Protein AF-0000000085167345 (afdb_homodimer)

Solvent-accessible surface area (backbone atoms only — not comparable to full-atom values): 16260 Å² total; per-residue (Å²): 126,50,51,74,62,52,45,52,53,50,55,48,27,35,68,36,50,75,66,50,58,56,59,53,9,58,76,65,74,44,54,45,66,65,40,48,50,49,52,49,49,37,40,76,70,44,40,42,65,46,41,24,40,40,64,31,41,63,72,29,38,29,61,37,40,34,45,34,41,31,34,63,89,79,77,47,69,68,55,52,51,51,46,53,54,51,55,66,66,37,58,39,43,30,30,30,28,35,38,45,77,95,40,44,30,42,34,35,33,42,25,62,42,69,68,56,42,50,54,53,51,50,53,49,59,71,73,38,92,67,71,42,79,46,77,32,40,48,76,39,76,77,36,79,54,82,53,72,51,58,88,57,36,81,126,49,50,73,63,52,45,53,53,49,56,49,26,37,67,38,51,76,64,51,59,57,58,52,9,58,75,64,74,43,54,46,65,66,41,47,50,48,54,49,48,38,41,75,70,44,40,42,64,45,40,22,39,41,63,32,41,64,72,30,39,28,62,36,41,35,44,35,40,31,35,64,89,78,76,47,70,66,55,53,52,51,47,50,54,52,56,65,66,38,58,40,44,28,30,30,27,36,38,42,77,94,39,43,31,43,34,37,34,42,27,61,43,70,68,57,42,50,54,54,50,51,53,50,58,72,73,38,90,67,72,43,81,45,77,33,39,47,75,39,76,76,37,79,55,82,52,72,50,59,90,55,36,81

Secondary structure (DSSP, 8-state):
---HHHHHHHHHHHH-TTS-HHHHHHHTT--HHHHHHHHHHHHHTTSEEEEEEEE-TTTTT--EEEEEEEE-----HHHHHHHHHHHHH-TTEEEEEEESSS-SEEEEEEESSHHHHHHHHHHHHHHS--SEEEEEEEEEEEEE--PPP-TT--/---HHHHHHHHHHHH-TTS-HHHHHHHTT--HHHHHHHHHHHHHTTSEEEEEEEE-TTTTT--EEEEEEEE-----HHHHHHHHHHHHH-TTEEEEEEESSS-SEEEEEEESSHHHHHHHHHHHHHHS--SEEEEEEEEEEEEE--PPP-TT--

Organism: Herbaspirillum seropedicae (strain SmR1) (NCBI:txid757424)

Radius of gyration: 20.49 Å; Cα contacts (8 Å, |Δi|>4): 573; chains: 2; bounding box: 44×54×47 Å

Foldseek 3Di:
DQDPLNLQLLVVCQVPVPDQLCVSCVVSVHHSVVSVVSVVVCVVVCVPPDDDDDDDCVVVLFAKKKKKFFAAPDDDPVQVVQLCVQLVPDPQWDDWDQDDDDTGMITIGTHNDPVVVVVSVCSNCVRHPTDDMDMDIDPDDPDDGPDDDCPPPD/DQDPLNLQLLVVCQVPVPDQLCVSCVVSVHHSVVSVVSVVVCVVVCVPPDDDDDDDCVVVLFAKKKKKFFAAPDDDPVQVVQLVVQLVPDPQWDDWDQDDDDTGMITIGTHNDPVVVVVSVCSNCVRHPTDDMDMDIDPDDPDDGPDDDCPPPD

pLDDT: mean 96.47, std 3.18, range [80.56, 98.81]

InterPro domains:
  IPR000485 AsnC-type HTH domain [PF13404] (2-43)
  IPR000485 AsnC-type HTH domain [PR00033] (2-18)
  IPR000485 AsnC-type HTH domain [PR00033] (29-48)
  IPR000485 AsnC-type HTH domain [PS50956] (2-63)
  IPR011008 Dimeric alpha-beta barrel [SSF54909] (63-150)
  IPR011991 ArsR-like helix-turn-helix domain [cd00090] (3-51)
  IPR019885 Transcription regulator HTH, AsnC-type, conserved site [PS00519] (20-46)
  IPR019887 Transcription regulator AsnC/Lrp, ligand binding domain [PF01037] (65-147)
  IPR019888 Transcription regulator AsnC-like [SM00344] (2-111)
  IPR036388 Winged helix-like DNA-binding domain superfamily [G3DSA:1.10.10.10] (2-54)
  IPR036390 Winged helix DNA-binding domain superfamily [SSF46785] (2-92)

Nearest PDB structures (foldseek):
  3i4p-assembly1_A  TM=9.744E-01  e=2.294E-20  Agrobacterium fabrum str. C58
  2gqq-assembly1_A-2  TM=9.287E-01  e=2.381E-13  Escherichia coli
  2efo-assembly1_A  TM=9.300E-01  e=2.008E-11  Sulfurisphaera tokodaii str. 7
  2pmh-assembly1_A  TM=9.273E-01  e=2.140E-11  Sulfurisphaera tokodaii str. 7
  4pcq-assembly2_C  TM=7.114E-01  e=1.625E-10  Mycobacterium tuberculosis H37Rv

Sequence (308 aa):
MIDRTDRRILEILQEDSTRAVAEIAECVNLSTTPCWRRIQRLEAEGVIKRRVVLLDAEKLNVSVTVLVEIKTRQHSASWLKKFRDVVTCIPEVVEVHRMSGHIDYMLKVMVPNIGAYDSVYKRLISAVELDDVSSSFSMETLKSTTALPLMYADMIDRTDRRILEILQEDSTRAVAEIAECVNLSTTPCWRRIQRLEAEGVIKRRVVLLDAEKLNVSVTVLVEIKTRQHSASWLKKFRDVVTCIPEVVEVHRMSGHIDYMLKVMVPNIGAYDSVYKRLISAVELDDVSSSFSMETLKSTTALPLMYAD

Structure (mmCIF, N/CA/C/O backbone):
data_AF-0000000085167345-model_v1
#
loop_
_entity.id
_entity.type
_entity.pdbx_description
1 polymer 'Glutamate uptake transcription regulator protein'
#
loop_
_atom_site.group_PDB
_atom_site.id
_atom_site.type_symbol
_atom_site.label_atom_id
_atom_site.label_alt_id
_atom_site.label_comp_id
_atom_site.label_asym_id
_atom_site.label_entity_id
_atom_site.label_seq_id
_atom_site.pdbx_PDB_ins_code
_atom_site.Cartn_x
_atom_site.Cartn_y
_atom_site.Cartn_z
_atom_site.occupancy
_atom_site.B_iso_or_equiv
_atom_site.auth_seq_id
_atom_site.auth_comp_id
_atom_site.auth_asym_id
_atom_site.auth_atom_id
_atom_site.pdbx_PDB_model_num
ATOM 1 N N . MET A 1 1 ? 21.391 -13.156 5.016 1 80.56 1 MET A N 1
ATOM 2 C CA . MET A 1 1 ? 22.016 -12.094 4.227 1 80.56 1 MET A CA 1
ATOM 3 C C . MET A 1 1 ? 21.484 -12.102 2.797 1 80.56 1 MET A C 1
ATOM 5 O O . MET A 1 1 ? 21.234 -13.172 2.229 1 80.56 1 MET A O 1
ATOM 9 N N . ILE A 1 2 ? 21.094 -10.969 2.184 1 93.38 2 ILE A N 1
ATOM 10 C CA . ILE A 1 2 ? 20.578 -10.797 0.827 1 93.38 2 ILE A CA 1
ATOM 11 C C . ILE A 1 2 ? 21.688 -10.25 -0.077 1 93.38 2 ILE A C 1
ATOM 13 O O . ILE A 1 2 ? 22.25 -9.188 0.191 1 93.38 2 ILE A O 1
ATOM 17 N N . ASP A 1 3 ? 22.109 -11.062 -1.028 1 95.12 3 ASP A N 1
ATOM 18 C CA . ASP A 1 3 ? 23.141 -10.586 -1.945 1 95.12 3 ASP A CA 1
ATOM 19 C C . ASP A 1 3 ? 22.516 -10 -3.211 1 95.12 3 ASP A C 1
ATOM 21 O O . ASP A 1 3 ? 21.297 -9.812 -3.285 1 95.12 3 ASP A O 1
ATOM 25 N N . ARG A 1 4 ? 23.391 -9.68 -4.133 1 95.56 4 ARG A N 1
ATOM 26 C CA . ARG A 1 4 ? 22.953 -8.992 -5.344 1 95.56 4 ARG A CA 1
ATOM 27 C C . ARG A 1 4 ? 21.969 -9.844 -6.141 1 95.56 4 ARG A C 1
ATOM 29 O O . ARG A 1 4 ? 21 -9.328 -6.688 1 95.56 4 ARG A O 1
ATOM 36 N N . THR A 1 5 ? 22.25 -11.078 -6.207 1 97.38 5 THR A N 1
ATOM 37 C CA . THR A 1 5 ? 21.375 -11.984 -6.945 1 97.38 5 THR A CA 1
ATOM 38 C C . THR A 1 5 ? 20 -12.062 -6.289 1 97.38 5 THR A C 1
ATOM 40 O O . THR A 1 5 ? 18.984 -12 -6.969 1 97.38 5 THR A O 1
ATOM 43 N N . ASP A 1 6 ? 20.016 -12.211 -4.969 1 97.88 6 ASP A N 1
ATOM 44 C CA . ASP A 1 6 ? 18.75 -12.219 -4.234 1 97.88 6 ASP A CA 1
ATOM 45 C C . ASP A 1 6 ? 17.938 -10.953 -4.523 1 97.88 6 ASP A C 1
ATOM 47 O O . ASP A 1 6 ? 16.719 -11.023 -4.738 1 97.88 6 ASP A O 1
ATOM 51 N N . ARG A 1 7 ? 18.594 -9.844 -4.512 1 97.75 7 ARG A N 1
ATOM 52 C CA . ARG A 1 7 ? 17.922 -8.57 -4.754 1 97.75 7 ARG A CA 1
ATOM 53 C C . ARG A 1 7 ? 17.266 -8.547 -6.129 1 97.75 7 ARG A C 1
ATOM 55 O O . ARG A 1 7 ? 16.125 -8.102 -6.266 1 97.75 7 ARG A O 1
ATOM 62 N N . ARG A 1 8 ? 17.938 -8.992 -7.102 1 97.81 8 ARG A N 1
ATOM 63 C CA . ARG A 1 8 ? 17.391 -9.016 -8.461 1 97.81 8 ARG A CA 1
ATOM 64 C C . ARG A 1 8 ? 16.188 -9.938 -8.555 1 97.81 8 ARG A C 1
ATOM 66 O O . ARG A 1 8 ? 15.203 -9.609 -9.219 1 97.81 8 ARG A O 1
ATOM 73 N N . ILE A 1 9 ? 16.312 -11.062 -7.91 1 98.56 9 ILE A N 1
ATOM 74 C CA .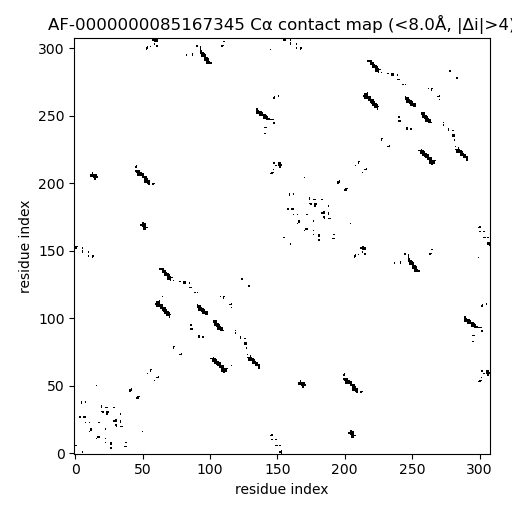 ILE A 1 9 ? 15.18 -11.992 -7.871 1 98.56 9 ILE A CA 1
ATOM 75 C C . ILE A 1 9 ? 13.969 -11.305 -7.254 1 98.56 9 ILE A C 1
ATOM 77 O O . ILE A 1 9 ? 12.867 -11.359 -7.809 1 98.56 9 ILE A O 1
ATOM 81 N N . LEU A 1 10 ? 14.203 -10.633 -6.141 1 98.69 10 LEU A N 1
ATOM 82 C CA . LEU A 1 10 ? 13.125 -9.969 -5.43 1 98.69 10 LEU A CA 1
ATOM 83 C C . LEU A 1 10 ? 12.539 -8.828 -6.266 1 98.69 10 LEU A C 1
ATOM 85 O O . LEU A 1 10 ? 11.336 -8.578 -6.223 1 98.69 10 LEU A O 1
ATOM 89 N N . GLU A 1 11 ? 13.375 -8.133 -7.004 1 98.38 11 GLU A N 1
ATOM 90 C CA . GLU A 1 11 ? 12.906 -7.082 -7.902 1 98.38 11 GLU A CA 1
ATOM 91 C C . GLU A 1 11 ? 11.906 -7.629 -8.914 1 98.38 11 GLU A C 1
ATOM 93 O O . GLU A 1 11 ? 10.852 -7.031 -9.141 1 98.38 11 GLU A O 1
ATOM 98 N N . ILE A 1 12 ? 12.219 -8.719 -9.469 1 98.56 12 ILE A N 1
ATOM 99 C CA . ILE A 1 12 ? 11.375 -9.336 -10.484 1 98.56 12 ILE A CA 1
ATOM 100 C C . ILE A 1 12 ? 10.062 -9.797 -9.852 1 98.56 12 ILE A C 1
ATOM 102 O O . ILE A 1 12 ? 8.984 -9.5 -10.375 1 98.56 12 ILE A O 1
ATOM 106 N N . LEU A 1 13 ? 10.141 -10.43 -8.727 1 98.5 13 LEU A N 1
ATOM 107 C CA . LEU A 1 13 ? 8.977 -11.047 -8.094 1 98.5 13 LEU A CA 1
ATOM 108 C C . LEU A 1 13 ? 8.023 -9.992 -7.551 1 98.5 13 LEU A C 1
ATOM 110 O O . LEU A 1 13 ? 6.809 -10.195 -7.543 1 98.5 13 LEU A O 1
ATOM 114 N N . GLN A 1 14 ? 8.531 -8.844 -7.094 1 98.44 14 GLN A N 1
ATOM 115 C CA . GLN A 1 14 ? 7.652 -7.797 -6.574 1 98.44 14 GLN A CA 1
ATOM 116 C C . GLN A 1 14 ? 6.84 -7.156 -7.695 1 98.44 14 GLN A C 1
ATOM 118 O O . GLN A 1 14 ? 5.809 -6.523 -7.438 1 98.44 14 GLN A O 1
ATOM 123 N N . GLU A 1 15 ? 7.367 -7.328 -8.883 1 97.56 15 GLU A N 1
ATOM 124 C CA . GLU A 1 15 ? 6.664 -6.773 -10.039 1 97.56 15 GLU A CA 1
ATOM 125 C C . GLU A 1 15 ? 5.703 -7.793 -10.641 1 97.56 15 GLU A C 1
ATOM 127 O O . GLU A 1 15 ? 4.586 -7.445 -11.031 1 97.56 15 GLU A O 1
ATOM 132 N N . ASP A 1 16 ? 6.191 -8.969 -10.688 1 97.81 16 ASP A N 1
ATOM 133 C CA . ASP A 1 16 ? 5.43 -10.07 -11.266 1 97.81 16 ASP A CA 1
ATOM 134 C C . ASP A 1 16 ? 5.832 -11.406 -10.633 1 97.81 16 ASP A C 1
ATOM 136 O O . ASP A 1 16 ? 6.898 -11.945 -10.938 1 97.81 16 ASP A O 1
ATOM 140 N N . SER A 1 17 ? 4.906 -11.93 -9.922 1 98 17 SER A N 1
ATOM 141 C CA . SER A 1 17 ? 5.234 -13.148 -9.195 1 98 17 SER A CA 1
ATOM 142 C C . SER A 1 17 ? 4.867 -14.391 -10 1 98 17 SER A C 1
ATOM 144 O O . SER A 1 17 ? 5.043 -15.516 -9.531 1 98 17 SER A O 1
ATOM 146 N N . THR A 1 18 ? 4.398 -14.219 -11.156 1 96.44 18 THR A N 1
ATOM 147 C CA . THR A 1 18 ? 3.926 -15.352 -11.938 1 96.44 18 THR A CA 1
ATOM 148 C C . THR A 1 18 ? 5 -15.82 -12.922 1 96.44 18 THR A C 1
ATOM 150 O O . THR A 1 18 ? 4.836 -16.844 -13.586 1 96.44 18 THR A O 1
ATOM 153 N N . ARG A 1 19 ? 6.062 -15.094 -13.039 1 96.69 19 ARG A N 1
ATOM 154 C CA . ARG A 1 19 ? 7.125 -15.477 -13.969 1 96.69 19 ARG A CA 1
ATOM 155 C C . ARG A 1 19 ? 7.664 -16.875 -13.633 1 96.69 19 ARG A C 1
ATOM 157 O O . ARG A 1 19 ? 7.852 -17.203 -12.461 1 96.69 19 ARG A O 1
ATOM 164 N N . ALA A 1 20 ? 7.934 -17.625 -14.695 1 97.75 20 ALA A N 1
ATOM 165 C CA . ALA A 1 20 ? 8.523 -18.938 -14.5 1 97.75 20 ALA A CA 1
ATOM 166 C C . ALA A 1 20 ? 9.914 -18.844 -13.875 1 97.75 20 ALA A C 1
ATOM 168 O O . ALA A 1 20 ? 10.688 -17.938 -14.219 1 97.75 20 ALA A O 1
ATOM 169 N N . VAL A 1 21 ? 10.172 -19.781 -13.016 1 98.06 21 VAL A N 1
ATOM 170 C CA . VAL A 1 21 ? 11.469 -19.781 -12.344 1 98.06 21 VAL A CA 1
ATOM 171 C C . VAL A 1 21 ? 12.586 -19.828 -13.375 1 98.06 21 VAL A C 1
A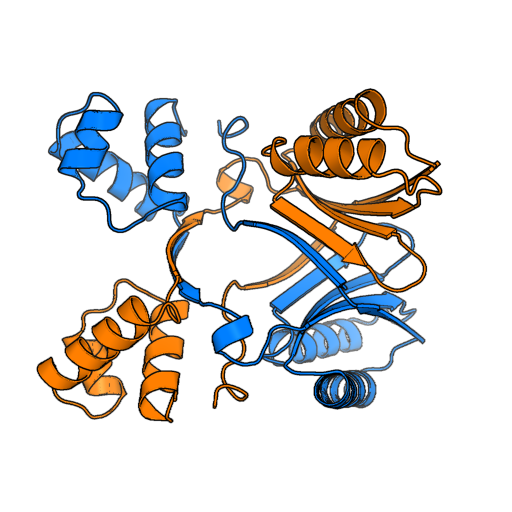TOM 173 O O . VAL A 1 21 ? 13.625 -19.172 -13.203 1 98.06 21 VAL A O 1
ATOM 176 N N . ALA A 1 22 ? 12.359 -20.531 -14.445 1 98.38 22 ALA A N 1
ATOM 177 C CA . ALA A 1 22 ? 13.359 -20.625 -15.508 1 98.38 22 ALA A CA 1
ATOM 178 C C . ALA A 1 22 ? 13.648 -19.25 -16.125 1 98.38 22 ALA A C 1
ATOM 180 O O . ALA A 1 22 ? 14.797 -18.938 -16.422 1 98.38 22 ALA A O 1
ATOM 181 N N . GLU A 1 23 ? 12.68 -18.453 -16.312 1 98.38 23 GLU A N 1
ATOM 182 C CA . GLU A 1 23 ? 12.836 -17.109 -16.859 1 98.38 23 GLU A CA 1
ATOM 183 C C . GLU A 1 23 ? 13.578 -16.203 -15.875 1 98.38 23 GLU A C 1
ATOM 185 O O . GLU A 1 23 ? 14.438 -15.422 -16.281 1 98.38 23 GLU A O 1
ATOM 190 N N . ILE A 1 24 ? 13.219 -16.328 -14.617 1 98.56 24 ILE A N 1
ATOM 191 C CA . ILE A 1 24 ? 13.898 -15.555 -13.578 1 98.56 24 ILE A CA 1
ATOM 192 C C . ILE A 1 24 ? 15.375 -15.938 -13.531 1 98.56 24 ILE A C 1
ATOM 194 O O . ILE A 1 24 ? 16.25 -15.062 -13.477 1 98.56 24 ILE A O 1
ATOM 198 N N . ALA A 1 25 ? 15.578 -17.203 -13.57 1 98.56 25 ALA A N 1
ATOM 199 C CA . ALA A 1 25 ? 16.938 -17.719 -13.539 1 98.56 25 ALA A CA 1
ATOM 200 C C . ALA A 1 25 ? 17.781 -17.125 -14.664 1 98.56 25 ALA A C 1
ATOM 202 O O . ALA A 1 25 ? 18.922 -16.703 -14.445 1 98.56 25 ALA A O 1
ATOM 203 N N . GLU A 1 26 ? 17.219 -17.109 -15.836 1 98.25 26 GLU A N 1
ATOM 204 C CA . GLU A 1 26 ? 17.891 -16.531 -16.984 1 98.25 26 GLU A CA 1
ATOM 205 C C . GLU A 1 26 ? 18.234 -15.055 -16.75 1 98.25 26 GLU A C 1
ATOM 207 O O . GLU A 1 26 ? 19.328 -14.609 -17.078 1 98.25 26 GLU A O 1
ATOM 212 N N . CYS A 1 27 ? 17.359 -14.359 -16.156 1 97.69 27 CYS A N 1
ATOM 213 C CA . CYS A 1 27 ? 17.516 -12.93 -15.922 1 97.69 27 CYS A CA 1
ATOM 214 C C . CYS A 1 27 ? 18.641 -12.664 -14.922 1 97.69 27 CYS A C 1
ATOM 216 O O . CYS A 1 27 ? 19.297 -11.625 -14.977 1 97.69 27 CYS A O 1
ATOM 218 N N . VAL A 1 28 ? 18.891 -13.578 -14.039 1 97.94 28 VAL A N 1
ATOM 219 C CA . VAL A 1 28 ? 19.844 -13.305 -12.969 1 97.94 28 VAL A CA 1
ATOM 220 C C . VAL A 1 28 ? 21.094 -14.172 -13.148 1 97.94 28 VAL A C 1
ATOM 222 O O . VAL A 1 28 ? 21.922 -14.281 -12.242 1 97.94 28 VAL A O 1
ATOM 225 N N . ASN A 1 29 ? 21.203 -14.852 -14.227 1 97.69 29 ASN A N 1
ATOM 226 C CA . ASN A 1 29 ? 22.359 -15.641 -14.617 1 97.69 29 ASN A CA 1
ATOM 227 C C . ASN A 1 29 ? 22.594 -16.812 -13.68 1 97.69 29 ASN A C 1
ATOM 229 O O . ASN A 1 29 ? 23.703 -17 -13.164 1 97.69 29 ASN A O 1
ATOM 233 N N . LEU A 1 30 ? 21.531 -17.516 -13.414 1 97.94 30 LEU A N 1
ATOM 234 C CA . LEU A 1 30 ? 21.547 -18.781 -12.695 1 97.94 30 LEU A CA 1
ATOM 235 C C . LEU A 1 30 ? 20.875 -19.875 -13.5 1 97.94 30 LEU A C 1
ATOM 237 O O . LEU A 1 30 ? 20.203 -19.594 -14.5 1 97.94 30 LEU A O 1
ATOM 241 N N . SER A 1 31 ? 21.203 -21.094 -13.031 1 98 31 SER A N 1
ATOM 242 C CA . SER A 1 31 ? 20.359 -22.188 -13.484 1 98 31 SER A CA 1
ATOM 243 C C . SER A 1 31 ? 19.062 -22.266 -12.68 1 98 31 SER A C 1
ATOM 245 O O . SER A 1 31 ? 18.938 -21.625 -11.633 1 98 31 SER A O 1
ATOM 247 N N . THR A 1 32 ? 18.109 -23.031 -13.188 1 98.31 32 THR A N 1
ATOM 248 C CA . THR A 1 32 ? 16.766 -23.062 -12.633 1 98.31 32 THR A CA 1
ATOM 249 C C . THR A 1 32 ? 16.781 -23.562 -11.188 1 98.31 32 THR A C 1
ATOM 251 O O . THR A 1 32 ? 16.156 -22.984 -10.312 1 98.31 32 THR A O 1
ATOM 254 N N . THR A 1 33 ? 17.516 -24.594 -10.906 1 98.31 33 THR A N 1
ATOM 255 C CA . THR A 1 33 ? 17.484 -25.203 -9.578 1 98.31 33 THR A CA 1
ATOM 256 C C . THR A 1 33 ? 18.062 -24.25 -8.531 1 98.31 33 THR A C 1
ATOM 258 O O . THR A 1 33 ? 17.422 -23.969 -7.516 1 98.31 33 THR A O 1
ATOM 261 N N . PRO A 1 34 ? 19.281 -23.75 -8.734 1 98.25 34 PRO A N 1
ATOM 262 C CA . PRO A 1 34 ? 19.812 -22.766 -7.781 1 98.25 34 PRO A CA 1
ATOM 263 C C . PRO A 1 34 ? 18.891 -21.562 -7.594 1 98.25 34 PRO A C 1
ATOM 265 O O . PRO A 1 34 ? 18.75 -21.047 -6.477 1 98.25 34 PRO A O 1
ATOM 268 N N . CYS A 1 35 ? 18.328 -21.047 -8.648 1 98.62 35 CYS A N 1
ATOM 269 C CA . CYS A 1 35 ? 17.391 -19.938 -8.547 1 98.62 35 CYS A CA 1
ATOM 270 C C . CYS A 1 35 ? 16.188 -20.328 -7.684 1 98.62 35 CYS A C 1
ATOM 272 O O . CYS A 1 35 ? 15.789 -19.562 -6.805 1 98.62 35 CYS A O 1
ATOM 274 N N . TRP A 1 36 ? 15.664 -21.469 -7.914 1 98.38 36 TRP A N 1
ATOM 275 C CA . TRP A 1 36 ? 14.523 -21.969 -7.152 1 98.38 36 TRP A CA 1
ATOM 276 C C . TRP A 1 36 ? 14.867 -22.078 -5.672 1 98.38 36 TRP A C 1
ATOM 278 O O . TRP A 1 36 ? 14.078 -21.672 -4.812 1 98.38 36 TRP A O 1
ATOM 288 N N . ARG A 1 37 ? 15.961 -22.562 -5.375 1 98.25 37 ARG A N 1
ATOM 289 C CA . ARG A 1 37 ? 16.391 -22.719 -3.994 1 98.25 37 ARG A CA 1
ATOM 290 C C . ARG A 1 37 ? 16.531 -21.375 -3.295 1 98.25 37 ARG A C 1
ATOM 292 O O . ARG A 1 37 ? 16.203 -21.25 -2.109 1 98.25 37 ARG A O 1
ATOM 299 N N . ARG A 1 38 ? 17.031 -20.438 -4.023 1 98.25 38 ARG A N 1
ATOM 300 C CA . ARG A 1 38 ? 17.125 -19.109 -3.453 1 98.25 38 ARG A CA 1
ATOM 301 C C . ARG A 1 38 ? 15.75 -18.547 -3.127 1 98.25 38 ARG A C 1
ATOM 303 O O . ARG A 1 38 ? 15.547 -17.969 -2.059 1 98.25 38 ARG A O 1
ATOM 310 N N . ILE A 1 39 ? 14.844 -18.688 -4.035 1 98.38 39 ILE A N 1
ATOM 311 C CA . ILE A 1 39 ? 13.484 -18.219 -3.805 1 98.38 39 ILE A CA 1
ATOM 312 C C . ILE A 1 39 ? 12.891 -18.922 -2.59 1 98.38 39 ILE A C 1
ATOM 314 O O . ILE A 1 39 ? 12.305 -18.281 -1.717 1 98.38 39 ILE A O 1
ATOM 318 N N . GLN A 1 40 ? 13.117 -20.219 -2.514 1 98.12 40 GLN A N 1
ATOM 319 C CA . GLN A 1 40 ? 12.625 -20.984 -1.379 1 98.12 40 GLN A CA 1
ATOM 320 C C . GLN A 1 40 ? 13.234 -20.5 -0.07 1 98.12 40 GLN A C 1
ATOM 322 O O . GLN A 1 40 ? 12.539 -20.391 0.942 1 98.12 40 GLN A O 1
ATOM 327 N N . ARG A 1 41 ? 14.477 -20.297 -0.063 1 98.19 41 ARG A N 1
ATOM 328 C CA . ARG A 1 41 ? 15.164 -19.781 1.12 1 98.19 41 ARG A CA 1
ATOM 329 C C . ARG A 1 41 ? 14.586 -18.438 1.551 1 98.19 41 ARG A C 1
ATOM 331 O O . ARG A 1 41 ? 14.336 -18.219 2.736 1 98.19 41 ARG A O 1
ATOM 338 N N . LEU A 1 42 ? 14.422 -17.531 0.556 1 98.31 42 LEU A N 1
ATOM 339 C CA . LEU A 1 42 ? 13.875 -16.219 0.834 1 98.31 42 LEU A CA 1
ATOM 340 C C . LEU A 1 42 ? 12.477 -16.312 1.428 1 98.31 42 LEU A C 1
ATOM 342 O O . LEU A 1 42 ? 12.102 -15.5 2.283 1 98.31 42 LEU A O 1
ATOM 346 N N . GLU A 1 43 ? 11.711 -17.25 0.986 1 98.06 43 GLU A N 1
ATOM 347 C CA . GLU A 1 43 ? 10.391 -17.516 1.554 1 98.06 43 GLU A CA 1
ATOM 348 C C . GLU A 1 43 ? 10.5 -18.078 2.967 1 98.06 43 GLU A C 1
ATOM 350 O O . GLU A 1 43 ? 9.828 -17.609 3.885 1 98.06 43 GLU A O 1
ATOM 355 N N . ALA A 1 44 ? 11.344 -19.062 3.135 1 98 44 ALA A N 1
ATOM 356 C CA . ALA A 1 44 ? 11.516 -19.719 4.426 1 98 44 ALA A CA 1
ATOM 357 C C . ALA A 1 44 ? 12.016 -18.75 5.48 1 98 44 ALA A C 1
ATOM 359 O O . ALA A 1 44 ? 11.641 -18.844 6.652 1 98 44 ALA A O 1
ATOM 360 N N . GLU A 1 45 ? 12.805 -17.828 5.051 1 97.69 45 GLU A N 1
ATOM 361 C CA . GLU A 1 45 ? 13.375 -16.844 5.961 1 97.69 45 GLU A CA 1
ATOM 362 C C . GLU A 1 45 ? 12.398 -15.695 6.227 1 97.69 45 GLU A C 1
ATOM 364 O O . GLU A 1 45 ? 12.664 -14.82 7.059 1 97.69 45 GLU A O 1
ATOM 369 N N . GLY A 1 46 ? 11.312 -15.633 5.512 1 98.06 46 GLY A N 1
ATOM 370 C CA . GLY A 1 46 ? 10.273 -14.641 5.75 1 98.06 46 GLY A CA 1
ATOM 371 C C . GLY A 1 46 ? 10.531 -13.328 5.035 1 98.06 46 GLY A C 1
ATOM 372 O O . GLY A 1 46 ? 9.852 -12.328 5.297 1 98.06 46 GLY A O 1
ATOM 373 N N . VAL A 1 47 ? 11.602 -13.25 4.199 1 98.5 47 VAL A N 1
ATOM 374 C CA . VAL A 1 47 ? 11.836 -12.07 3.375 1 98.5 47 VAL A CA 1
ATOM 375 C C . VAL A 1 47 ? 10.664 -11.859 2.422 1 98.5 47 VAL A C 1
ATOM 377 O O . VAL A 1 47 ? 10.203 -10.727 2.234 1 98.5 47 VAL A O 1
ATOM 380 N N . ILE A 1 48 ? 10.312 -12.969 1.797 1 98.38 48 ILE A N 1
ATOM 381 C CA . ILE A 1 48 ? 9.047 -12.992 1.064 1 98.38 48 ILE A CA 1
ATOM 382 C C . ILE A 1 48 ? 7.906 -13.352 2.012 1 98.38 48 ILE A C 1
ATOM 384 O O . ILE A 1 48 ? 7.855 -14.469 2.539 1 98.38 48 ILE A O 1
ATOM 388 N N . LYS A 1 49 ? 7 -12.477 2.193 1 98.06 49 LYS A N 1
ATOM 389 C CA . LYS A 1 49 ? 5.941 -12.68 3.178 1 98.06 49 LYS A CA 1
ATOM 390 C C . LYS A 1 49 ? 4.773 -13.453 2.574 1 98.06 49 LYS A C 1
ATOM 392 O O . LYS A 1 49 ? 4.242 -14.375 3.199 1 98.06 49 LYS A O 1
ATOM 397 N N . ARG A 1 50 ? 4.363 -13.055 1.396 1 97.56 50 ARG A N 1
ATOM 398 C CA . ARG A 1 50 ? 3.225 -13.711 0.758 1 97.56 50 ARG A CA 1
ATOM 399 C C . ARG A 1 50 ? 3.1 -13.281 -0.702 1 97.56 50 ARG A C 1
ATOM 401 O O . ARG A 1 50 ? 3.736 -12.32 -1.131 1 97.56 50 ARG A O 1
ATOM 408 N N . ARG A 1 51 ? 2.385 -14.055 -1.409 1 98.12 51 ARG A N 1
ATOM 409 C CA . ARG A 1 51 ? 1.991 -13.758 -2.783 1 98.12 51 ARG A CA 1
ATOM 410 C C . ARG A 1 51 ? 0.517 -13.383 -2.861 1 98.12 51 ARG A C 1
ATOM 412 O O . ARG A 1 51 ? -0.341 -14.086 -2.322 1 98.12 51 ARG A O 1
ATOM 419 N N . VAL A 1 52 ? 0.251 -12.219 -3.502 1 98.69 52 VAL A N 1
ATOM 420 C CA . VAL A 1 52 ? -1.127 -11.742 -3.525 1 98.69 52 VAL A CA 1
ATOM 421 C C . VAL A 1 52 ? -1.471 -11.219 -4.918 1 98.69 52 VAL A C 1
ATOM 423 O O . VAL A 1 52 ? -0.584 -11.039 -5.754 1 98.69 52 VAL A O 1
ATOM 426 N N . VAL A 1 53 ? -2.764 -11.07 -5.082 1 98.56 53 VAL A N 1
ATOM 427 C CA . VAL A 1 53 ? -3.197 -10.305 -6.246 1 98.56 53 VAL A CA 1
ATOM 428 C C . VAL A 1 53 ? -3.432 -8.844 -5.844 1 98.56 53 VAL A C 1
ATOM 430 O O . VAL A 1 53 ? -3.949 -8.57 -4.762 1 98.56 53 VAL A O 1
ATOM 433 N N . LEU A 1 54 ? -3.006 -7.965 -6.633 1 98.69 54 LEU A N 1
ATOM 434 C CA . LEU A 1 54 ? -3.42 -6.57 -6.551 1 98.69 54 LEU A CA 1
ATOM 435 C C . LEU A 1 54 ? -4.633 -6.309 -7.434 1 98.69 54 LEU A C 1
ATOM 437 O O . LEU A 1 54 ? -4.66 -6.719 -8.594 1 98.69 54 LEU A O 1
ATOM 441 N N . LEU A 1 55 ? -5.605 -5.656 -6.863 1 98.62 55 LEU A N 1
ATOM 442 C CA . LEU A 1 55 ? -6.863 -5.43 -7.566 1 98.62 55 LEU A CA 1
ATOM 443 C C . LEU A 1 55 ? -6.98 -3.98 -8.023 1 98.62 55 LEU A C 1
ATOM 445 O O . LEU A 1 55 ? -6.281 -3.105 -7.504 1 98.62 55 LEU A O 1
ATOM 449 N N . ASP A 1 56 ? -7.859 -3.789 -8.984 1 98.31 56 ASP A N 1
ATOM 450 C CA . ASP A 1 56 ? -8.117 -2.451 -9.508 1 98.31 56 ASP A CA 1
ATOM 451 C C . ASP A 1 56 ? -9.203 -1.744 -8.695 1 98.31 56 ASP A C 1
ATOM 453 O O . ASP A 1 56 ? -10.383 -2.094 -8.789 1 98.31 56 ASP A O 1
ATOM 457 N N . ALA A 1 57 ? -8.812 -0.742 -8.008 1 98.06 57 ALA A N 1
ATOM 458 C CA . ALA A 1 57 ? -9.719 -0.048 -7.098 1 98.06 57 ALA A CA 1
ATOM 459 C C . ALA A 1 57 ? -10.875 0.591 -7.863 1 98.06 57 ALA A C 1
ATOM 461 O O . ALA A 1 57 ? -12.016 0.579 -7.395 1 98.06 57 ALA A O 1
ATOM 462 N N . GLU A 1 58 ? -10.594 1.192 -8.977 1 96.94 58 GLU A N 1
ATOM 463 C CA . GLU A 1 58 ? -11.625 1.853 -9.766 1 96.94 58 GLU A CA 1
ATOM 464 C C . GLU A 1 58 ? -12.672 0.854 -10.25 1 96.94 58 GLU A C 1
ATOM 466 O O . GLU A 1 58 ? -13.875 1.097 -10.125 1 96.94 58 GLU A O 1
ATOM 471 N N . LYS A 1 59 ? -12.258 -0.239 -10.711 1 97.06 59 LYS A N 1
ATOM 472 C CA . LYS A 1 59 ? -13.164 -1.257 -11.234 1 97.06 59 LYS A CA 1
ATOM 473 C C . LYS A 1 59 ? -13.984 -1.896 -10.117 1 97.06 59 LYS A C 1
ATOM 475 O O . LYS A 1 59 ? -15.039 -2.479 -10.359 1 97.06 59 LYS A O 1
ATOM 480 N N . LEU A 1 60 ? -13.516 -1.745 -8.93 1 97.62 60 LEU A N 1
ATOM 481 C CA . LEU A 1 60 ? -14.203 -2.355 -7.793 1 97.62 60 LEU A CA 1
ATOM 482 C C . LEU A 1 60 ? -14.977 -1.31 -6.996 1 97.62 60 LEU A C 1
ATOM 484 O O . LEU A 1 60 ? -15.422 -1.58 -5.883 1 97.62 60 LEU A O 1
ATOM 488 N N . ASN A 1 61 ? -15.055 -0.149 -7.465 1 97.31 61 ASN A N 1
ATOM 489 C CA . ASN A 1 61 ? -15.844 0.939 -6.902 1 97.31 61 ASN A CA 1
ATOM 490 C C . ASN A 1 61 ? -15.328 1.354 -5.527 1 97.31 61 ASN A C 1
ATOM 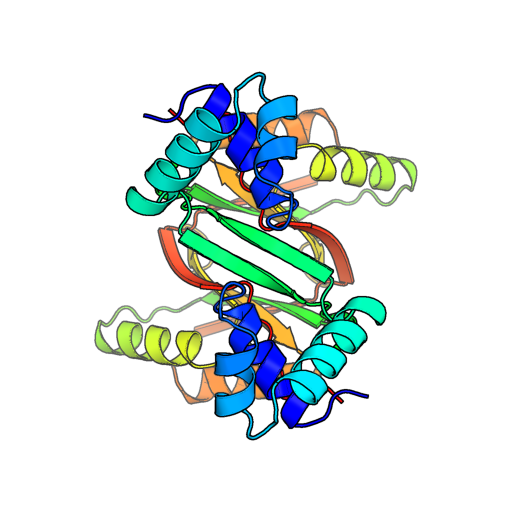492 O O . ASN A 1 61 ? -16.109 1.53 -4.594 1 97.31 61 ASN A O 1
ATOM 496 N N . VAL A 1 62 ? -14.031 1.389 -5.418 1 97.56 62 VAL A N 1
ATOM 497 C CA . VAL A 1 62 ? -13.391 1.924 -4.223 1 97.56 62 VAL A CA 1
ATOM 498 C C . VAL A 1 62 ? -12.211 2.811 -4.621 1 97.56 62 VAL A C 1
ATOM 500 O O . VAL A 1 62 ? -11.102 2.652 -4.102 1 97.56 62 VAL A O 1
ATOM 503 N N . SER A 1 63 ? -12.484 3.783 -5.406 1 96.5 63 SER A N 1
ATOM 504 C CA . SER A 1 63 ? -11.438 4.559 -6.062 1 96.5 63 SER A CA 1
ATOM 505 C C . SER A 1 63 ? -11.086 5.801 -5.254 1 96.5 63 SER A C 1
ATOM 507 O O . SER A 1 63 ? -10.125 6.508 -5.582 1 96.5 63 SER A O 1
ATOM 509 N N . VAL A 1 64 ? -11.844 6.113 -4.238 1 98 64 VAL A N 1
ATOM 510 C CA . VAL A 1 64 ? -11.586 7.301 -3.43 1 98 64 VAL A CA 1
ATOM 511 C C . VAL A 1 64 ? -10.648 6.945 -2.275 1 98 64 VAL A C 1
ATOM 513 O O . VAL A 1 64 ? -10.945 6.055 -1.477 1 98 64 VAL A O 1
ATOM 516 N N . THR A 1 65 ? -9.547 7.598 -2.273 1 98.5 65 THR A N 1
ATOM 517 C CA . THR A 1 65 ? -8.602 7.449 -1.168 1 98.5 65 THR A CA 1
ATOM 518 C C . THR A 1 65 ? -8.672 8.656 -0.234 1 98.5 65 THR A C 1
ATOM 520 O O . THR A 1 65 ? -8.586 9.797 -0.681 1 98.5 65 THR A O 1
ATOM 523 N N . VAL A 1 66 ? -8.852 8.383 1.006 1 98.38 66 VAL A N 1
ATOM 524 C CA . VAL A 1 66 ? -8.906 9.43 2.023 1 98.38 66 VAL A CA 1
ATOM 525 C C . VAL A 1 66 ? -7.777 9.227 3.029 1 98.38 66 VAL A C 1
ATOM 527 O O . VAL A 1 66 ? -7.582 8.125 3.545 1 98.38 66 VAL A O 1
ATOM 530 N N . LEU A 1 67 ? -7.027 10.227 3.25 1 97.75 67 LEU A N 1
ATOM 531 C CA . LEU A 1 67 ? -6.055 10.242 4.34 1 97.75 67 LEU A CA 1
ATOM 532 C C . LEU A 1 67 ? -6.617 10.969 5.555 1 97.75 67 LEU A C 1
ATOM 534 O O . LEU A 1 67 ? -7.02 12.133 5.457 1 97.75 67 LEU A O 1
ATOM 538 N N . VAL A 1 68 ? -6.586 10.273 6.641 1 97.19 68 VAL A N 1
ATOM 539 C CA . VAL A 1 68 ? -7.215 10.773 7.859 1 97.19 68 VAL A CA 1
ATOM 540 C C . VAL A 1 68 ? -6.156 11.008 8.93 1 97.19 68 VAL A C 1
ATOM 542 O O . VAL A 1 68 ? -5.41 10.094 9.289 1 97.19 68 VAL A O 1
ATOM 545 N N . GLU A 1 69 ? -6.105 12.234 9.375 1 96.31 69 GLU A N 1
ATOM 546 C CA . GLU A 1 69 ? -5.23 12.609 10.484 1 96.31 69 GLU A CA 1
ATOM 547 C C . GLU A 1 69 ? -6.004 12.703 11.797 1 96.31 69 GLU A C 1
ATOM 549 O O . GLU A 1 69 ? -7.035 13.383 11.867 1 96.31 69 GLU A O 1
ATOM 554 N N . ILE A 1 70 ? -5.453 12.039 12.82 1 96.44 70 ILE A N 1
ATOM 555 C CA . ILE A 1 70 ? -6.133 12.008 14.109 1 96.44 70 ILE A CA 1
ATOM 556 C C . ILE A 1 70 ? -5.207 12.547 15.195 1 96.44 70 ILE A C 1
ATOM 558 O O . ILE A 1 70 ? -4.039 12.156 15.273 1 96.44 70 ILE A O 1
ATOM 562 N N . LYS A 1 71 ? -5.73 13.453 15.953 1 95 71 LYS A N 1
ATOM 563 C CA . LYS A 1 71 ? -5.113 13.898 17.203 1 95 71 LYS A CA 1
ATOM 564 C C . LYS A 1 71 ? -5.934 13.453 18.406 1 95 71 LYS A C 1
ATOM 566 O O . LYS A 1 71 ? -7.16 13.57 18.406 1 95 71 LYS A O 1
ATOM 571 N N . THR A 1 72 ? -5.238 12.906 19.344 1 92.12 72 THR A N 1
ATOM 572 C CA . THR A 1 72 ? -5.934 12.469 20.547 1 92.12 72 THR A CA 1
ATOM 573 C C . THR A 1 72 ? -5.09 12.758 21.797 1 92.12 72 THR A C 1
ATOM 575 O O . THR A 1 72 ? -3.857 12.773 21.719 1 92.12 72 THR A O 1
ATOM 578 N N . ARG A 1 73 ? -5.73 13.055 22.938 1 87.5 73 ARG A N 1
ATOM 579 C CA . ARG A 1 73 ? -5.082 13.25 24.219 1 87.5 73 ARG A CA 1
ATOM 580 C C . ARG A 1 73 ? -5.219 12.008 25.094 1 87.5 73 ARG A C 1
ATOM 582 O O . ARG A 1 73 ? -4.805 12.016 26.266 1 87.5 73 ARG A O 1
ATOM 589 N N . GLN A 1 74 ? -5.824 11.047 24.562 1 85.62 74 GLN A N 1
ATOM 590 C CA . GLN A 1 74 ? -6.051 9.82 25.312 1 85.62 74 GLN A CA 1
ATOM 591 C C . GLN A 1 74 ? -4.848 8.891 25.234 1 85.62 74 GLN A C 1
ATOM 593 O O . GLN A 1 74 ? -4.395 8.555 24.141 1 85.62 74 GLN A O 1
ATOM 598 N N . HIS A 1 75 ? -4.355 8.445 26.359 1 83.94 75 HIS A N 1
ATOM 599 C CA . HIS A 1 75 ? -3.164 7.605 26.359 1 83.94 75 HIS A CA 1
ATOM 600 C C . HIS A 1 75 ? -3.361 6.387 27.25 1 83.94 75 HIS A C 1
ATOM 602 O O . HIS A 1 75 ? -2.412 5.645 27.516 1 83.94 75 HIS A O 1
ATOM 608 N N . SER A 1 76 ? -4.578 6.227 27.609 1 91.5 76 SER A N 1
ATOM 609 C CA . SER A 1 76 ? -4.812 5.055 28.438 1 91.5 76 SER A CA 1
ATOM 610 C C . SER A 1 76 ? -4.699 3.766 27.641 1 91.5 76 SER A C 1
ATOM 612 O O . SER A 1 76 ? -5.039 3.734 26.453 1 91.5 76 SER A O 1
ATOM 614 N N . ALA A 1 77 ? -4.32 2.756 28.359 1 93.06 77 ALA A N 1
ATOM 615 C CA . ALA A 1 77 ? -4.168 1.445 27.734 1 93.06 77 ALA A CA 1
ATOM 616 C C . ALA A 1 77 ? -5.496 0.941 27.172 1 93.06 77 ALA A C 1
ATOM 618 O O . ALA A 1 77 ? -5.535 0.308 26.125 1 93.06 77 ALA A O 1
ATOM 619 N N . SER A 1 78 ? -6.512 1.275 27.859 1 93.94 78 SER A N 1
ATOM 620 C CA . SER A 1 78 ? -7.836 0.84 27.422 1 93.94 78 SER A CA 1
ATOM 621 C C . SER A 1 78 ? -8.25 1.524 26.125 1 93.94 78 SER A C 1
ATOM 623 O O . SER A 1 78 ? -8.781 0.881 25.219 1 93.94 78 SER A O 1
ATOM 625 N N . TRP A 1 79 ? -7.988 2.756 26.078 1 94.12 79 TRP A N 1
ATOM 626 C CA . TRP A 1 79 ? -8.305 3.504 24.859 1 94.12 79 TRP A CA 1
ATOM 627 C C . TRP A 1 79 ? -7.477 3 23.688 1 94.12 79 TRP A C 1
ATOM 629 O O . TRP A 1 79 ? -8.008 2.793 22.594 1 94.12 79 TRP A O 1
ATOM 639 N N . LEU A 1 80 ? -6.23 2.795 23.922 1 94.31 80 LEU A N 1
ATOM 640 C CA . LEU A 1 80 ? -5.316 2.352 22.875 1 94.31 80 LEU A CA 1
ATOM 641 C C . LEU A 1 80 ? -5.75 1.002 22.312 1 94.31 80 LEU A C 1
ATOM 643 O O . LEU A 1 80 ? -5.75 0.807 21.094 1 94.31 80 LEU A O 1
ATOM 647 N N . LYS A 1 81 ? -6.102 0.159 23.156 1 96.06 81 LYS A N 1
ATOM 648 C CA . LYS A 1 81 ? -6.555 -1.161 22.734 1 96.06 81 LYS A CA 1
ATOM 649 C C . LYS A 1 81 ? -7.84 -1.063 21.922 1 96.06 81 LYS A C 1
ATOM 651 O O . LYS A 1 81 ? -7.961 -1.688 20.859 1 96.06 81 LYS A O 1
ATOM 656 N N . LYS A 1 82 ? -8.719 -0.311 22.406 1 95.69 82 LYS A N 1
ATOM 657 C CA . LYS A 1 82 ? -9.992 -0.14 21.703 1 95.69 82 LYS A CA 1
ATOM 658 C C . LYS A 1 82 ? -9.789 0.489 20.328 1 95.69 82 LYS A C 1
ATOM 660 O O . LYS A 1 82 ? -10.375 0.042 19.344 1 95.69 82 LYS A O 1
ATOM 665 N N . PHE A 1 83 ? -8.953 1.521 20.312 1 96.5 83 PHE A N 1
ATOM 666 C CA . PHE A 1 83 ? -8.664 2.191 19.047 1 96.5 83 PHE A CA 1
ATOM 667 C C . PHE A 1 83 ? -8.062 1.215 18.047 1 96.5 83 PHE A C 1
ATOM 669 O O . PHE A 1 83 ? -8.531 1.119 16.906 1 96.5 83 PHE A O 1
ATOM 676 N N . ARG A 1 84 ? -7.098 0.485 18.438 1 96.69 84 ARG A N 1
ATOM 677 C CA . ARG A 1 84 ? -6.449 -0.508 17.594 1 96.69 84 ARG A CA 1
ATOM 678 C C . ARG A 1 84 ? -7.461 -1.512 17.047 1 96.69 84 ARG A C 1
ATOM 680 O O . ARG A 1 84 ? -7.48 -1.791 15.844 1 96.69 84 ARG A O 1
ATOM 687 N N . ASP A 1 85 ? -8.32 -2.021 17.891 1 97 85 ASP A N 1
ATOM 688 C CA . ASP A 1 85 ? -9.32 -3.014 17.5 1 97 85 ASP A CA 1
ATOM 689 C C . ASP A 1 85 ? -10.273 -2.451 16.453 1 97 85 ASP A C 1
ATOM 691 O O . ASP A 1 85 ? -10.555 -3.107 15.453 1 97 85 ASP A O 1
ATOM 695 N N . VAL A 1 86 ? -10.656 -1.287 16.641 1 96.62 86 VAL A N 1
ATOM 696 C CA . VAL A 1 86 ? -11.641 -0.676 15.75 1 96.62 86 VAL A CA 1
ATOM 697 C C . VAL A 1 86 ? -11.023 -0.439 14.375 1 96.62 86 VAL A C 1
ATOM 699 O O . VAL A 1 86 ? -11.562 -0.884 13.359 1 96.62 86 VAL A O 1
ATOM 702 N N . VAL A 1 87 ? -9.875 0.209 14.344 1 97 87 VAL A N 1
ATOM 703 C CA . VAL A 1 87 ? -9.312 0.622 13.062 1 97 87 VAL A CA 1
ATOM 704 C C . VAL A 1 87 ? -8.82 -0.603 12.297 1 97 87 VAL A C 1
ATOM 706 O O . VAL A 1 87 ? -8.789 -0.598 11.062 1 97 87 VAL A O 1
ATOM 709 N N . THR A 1 88 ? -8.477 -1.683 13.023 1 96.88 88 THR A N 1
ATOM 710 C CA . THR A 1 88 ? -7.988 -2.879 12.352 1 96.88 88 THR A CA 1
ATOM 711 C C . THR A 1 88 ? -9.148 -3.711 11.812 1 96.88 88 THR A C 1
ATOM 713 O O . THR A 1 88 ? -8.977 -4.5 10.883 1 96.88 88 THR A O 1
ATOM 716 N N . CYS A 1 89 ? -10.383 -3.484 12.25 1 96.25 89 CYS A N 1
ATOM 717 C CA . CYS A 1 89 ? -11.531 -4.312 11.891 1 96.25 89 CYS A CA 1
ATOM 718 C C . CYS A 1 89 ? -12.352 -3.654 10.789 1 96.25 89 CYS A C 1
ATOM 720 O O . CYS A 1 89 ? -13.195 -4.305 10.164 1 96.25 89 CYS A O 1
ATOM 722 N N . ILE A 1 90 ? -12.164 -2.391 10.594 1 97.44 90 ILE A N 1
ATOM 723 C CA . ILE A 1 90 ? -12.875 -1.704 9.523 1 97.44 90 ILE A CA 1
ATOM 724 C C . ILE A 1 90 ? -12.211 -2.008 8.18 1 97.44 90 ILE A C 1
ATOM 726 O O . ILE A 1 90 ? -11.078 -1.586 7.938 1 97.44 90 ILE A O 1
ATOM 730 N N . PRO A 1 91 ? -12.883 -2.656 7.246 1 97.44 91 PRO A N 1
ATOM 731 C CA . PRO A 1 91 ? -12.258 -3.104 6 1 97.44 91 PRO A CA 1
ATOM 732 C C . PRO A 1 91 ? -11.812 -1.944 5.113 1 97.44 91 PRO A C 1
ATOM 734 O O . PRO A 1 91 ? -10.836 -2.072 4.371 1 97.44 91 PRO A O 1
ATOM 737 N N . GLU A 1 92 ? -12.531 -0.865 5.273 1 98.69 92 GLU A N 1
ATOM 738 C CA . GLU A 1 92 ? -12.219 0.296 4.441 1 98.69 92 GLU A CA 1
ATOM 739 C C . GLU A 1 92 ? -10.891 0.927 4.848 1 98.69 92 GLU A C 1
ATOM 741 O O . GLU A 1 92 ? -10.281 1.652 4.062 1 98.69 92 GLU A O 1
ATOM 746 N N . VAL A 1 93 ? -10.477 0.725 6.098 1 98.69 93 VAL A N 1
ATOM 747 C CA . VAL A 1 93 ? -9.188 1.215 6.57 1 98.69 93 VAL A CA 1
ATOM 748 C C . VAL A 1 93 ? -8.078 0.254 6.137 1 98.69 93 VAL A C 1
ATOM 750 O O . VAL A 1 93 ? -8.023 -0.886 6.605 1 98.69 93 VAL A O 1
ATOM 753 N N . VAL A 1 94 ? -7.137 0.815 5.297 1 98.62 94 VAL A N 1
ATOM 754 C CA . VAL A 1 94 ? -6.188 -0.13 4.715 1 98.62 94 VAL A CA 1
ATOM 755 C C . VAL A 1 94 ? -4.797 0.109 5.293 1 98.62 94 VAL A C 1
ATOM 757 O O . VAL A 1 94 ? -3.908 -0.736 5.16 1 98.62 94 VAL A O 1
ATOM 760 N N . GLU A 1 95 ? -4.609 1.217 5.914 1 98.69 95 GLU A N 1
ATOM 761 C CA . GLU A 1 95 ? -3.35 1.533 6.582 1 98.69 95 GLU A CA 1
ATOM 762 C C . GLU A 1 95 ? -3.582 2.387 7.824 1 98.69 95 GLU A C 1
ATOM 764 O O . GLU A 1 95 ? -4.441 3.271 7.824 1 98.69 95 GLU A O 1
ATOM 769 N N . VAL A 1 96 ? -2.828 2.109 8.859 1 98.56 96 VAL A N 1
ATOM 770 C CA . VAL A 1 96 ? -2.861 2.881 10.102 1 98.56 96 VAL A CA 1
ATOM 771 C C . VAL A 1 96 ? -1.449 3.008 10.664 1 98.56 96 VAL A C 1
ATOM 773 O O . VAL A 1 96 ? -0.777 2.002 10.906 1 98.56 96 VAL A O 1
ATOM 776 N N . HIS A 1 97 ? -1.07 4.215 10.922 1 98.25 97 HIS A N 1
ATOM 777 C CA . HIS A 1 97 ? 0.238 4.504 11.492 1 98.25 97 HIS A CA 1
ATOM 778 C C . HIS A 1 97 ? 0.11 5.371 12.742 1 98.25 97 HIS A C 1
ATOM 780 O O . HIS A 1 97 ? -0.62 6.367 12.742 1 98.25 97 HIS A O 1
ATOM 786 N N . ARG A 1 98 ? 0.803 4.965 13.797 1 97.19 98 ARG A N 1
ATOM 787 C CA . ARG A 1 98 ? 1.081 5.898 14.883 1 97.19 98 ARG A CA 1
ATOM 788 C C . ARG A 1 98 ? 2.264 6.797 14.547 1 97.19 98 ARG A C 1
ATOM 790 O O . ARG A 1 98 ? 3.35 6.309 14.227 1 97.19 98 ARG A O 1
ATOM 797 N N . MET A 1 99 ? 2.096 7.996 14.664 1 96.69 99 MET A N 1
ATOM 798 C CA . MET A 1 99 ? 3.033 8.953 14.086 1 96.69 99 MET A CA 1
ATOM 799 C C . MET A 1 99 ? 3.822 9.664 15.18 1 96.69 99 MET A C 1
ATOM 801 O O . MET A 1 99 ? 3.357 9.781 16.312 1 96.69 99 MET A O 1
ATOM 805 N N . SER A 1 100 ? 5.043 10.102 14.602 1 91.5 100 SER A N 1
ATOM 806 C CA . SER A 1 100 ? 5.816 11.055 15.383 1 91.5 100 SER A CA 1
ATOM 807 C C . SER A 1 100 ? 5.539 12.492 14.938 1 91.5 100 SER A C 1
ATOM 809 O O . SER A 1 100 ? 5.156 12.719 13.789 1 91.5 100 SER A O 1
ATOM 811 N N . GLY A 1 101 ? 5.137 13.398 15.789 1 84.12 101 GLY A N 1
ATOM 812 C CA . GLY A 1 101 ? 4.98 14.773 15.344 1 84.12 101 GLY A CA 1
ATOM 813 C C . GLY A 1 101 ? 3.697 15.414 15.828 1 84.12 101 GLY A C 1
ATOM 814 O O . GLY A 1 101 ? 3.314 15.242 16.984 1 84.12 101 GLY A O 1
ATOM 815 N N . HIS A 1 102 ? 3.051 16.094 14.68 1 86.5 102 HIS A N 1
ATOM 816 C CA . HIS A 1 102 ? 1.938 16.938 15.078 1 86.5 102 HIS A CA 1
ATOM 817 C C . HIS A 1 102 ? 0.623 16.172 15.07 1 86.5 102 HIS A C 1
ATOM 819 O O . HIS A 1 102 ? -0.4 16.672 15.539 1 86.5 102 HIS A O 1
ATOM 825 N N . ILE A 1 103 ? 0.609 14.945 14.422 1 91.75 103 ILE A N 1
ATOM 826 C CA . ILE A 1 103 ? -0.562 14.078 14.484 1 91.75 103 ILE A CA 1
ATOM 827 C C . ILE A 1 103 ? -0.213 12.789 15.227 1 91.75 103 ILE A C 1
ATOM 829 O O . ILE A 1 103 ? 0.943 12.359 15.227 1 91.75 103 ILE A O 1
ATOM 833 N N . ASP A 1 104 ? -1.224 12.203 15.836 1 95.94 104 ASP A N 1
ATOM 834 C CA . ASP A 1 104 ? -0.997 10.977 16.578 1 95.94 104 ASP A CA 1
ATOM 835 C C . ASP A 1 104 ? -1.147 9.742 15.688 1 95.94 104 ASP A C 1
ATOM 837 O O . ASP A 1 104 ? -0.358 8.805 15.781 1 95.94 104 ASP A O 1
ATOM 841 N N . TYR A 1 105 ? -2.207 9.836 14.766 1 97.12 105 TYR A N 1
ATOM 842 C CA . TYR A 1 105 ? -2.445 8.695 13.883 1 97.12 105 TYR A CA 1
ATOM 843 C C . TYR A 1 105 ? -2.77 9.156 12.469 1 97.12 105 TYR A C 1
ATOM 845 O O . TYR A 1 105 ? -3.459 10.164 12.281 1 97.12 105 TYR A O 1
ATOM 853 N N . MET A 1 106 ? -2.266 8.398 11.5 1 97.75 106 MET A N 1
ATOM 854 C CA . MET A 1 106 ? -2.652 8.547 10.102 1 97.75 106 MET A CA 1
ATOM 855 C C . MET A 1 106 ? -3.35 7.293 9.594 1 97.75 106 MET A C 1
ATOM 857 O O . MET A 1 106 ? -2.838 6.184 9.766 1 97.75 106 MET A O 1
ATOM 861 N N . LEU A 1 107 ? -4.551 7.422 9.039 1 98.44 107 LEU A N 1
ATOM 862 C CA . LEU A 1 107 ? -5.262 6.32 8.398 1 98.44 107 LEU A CA 1
ATOM 863 C C . LEU A 1 107 ? -5.379 6.543 6.895 1 98.44 107 LEU A C 1
ATOM 865 O O . LEU A 1 107 ? -5.57 7.676 6.445 1 98.44 107 LEU A O 1
ATOM 869 N N . LYS A 1 108 ? -5.25 5.523 6.188 1 98.75 108 LYS A N 1
ATOM 870 C CA . LYS A 1 108 ? -5.668 5.508 4.789 1 98.75 108 LYS A CA 1
ATOM 871 C C . LYS A 1 108 ? -6.965 4.727 4.613 1 98.75 108 LYS A C 1
ATOM 873 O O . LYS A 1 108 ? -7.059 3.566 5.02 1 98.75 108 LYS A O 1
ATOM 878 N N . VAL A 1 109 ? -7.926 5.379 4.027 1 98.81 109 VAL A N 1
ATOM 879 C CA . VAL A 1 109 ? -9.258 4.805 3.848 1 98.81 109 VAL A CA 1
ATOM 880 C C . VAL A 1 109 ? -9.602 4.754 2.361 1 98.81 109 VAL A C 1
ATOM 882 O O . VAL A 1 109 ? -9.383 5.723 1.632 1 98.81 109 VAL A O 1
ATOM 885 N N . MET A 1 110 ? -10.125 3.645 1.913 1 98.75 110 MET A N 1
ATOM 886 C CA . MET A 1 110 ? -10.555 3.473 0.529 1 98.75 110 MET A CA 1
ATOM 887 C C . MET A 1 110 ? -12.055 3.213 0.455 1 98.75 110 MET A C 1
ATOM 889 O O . MET A 1 110 ? -12.555 2.273 1.074 1 98.75 110 MET A O 1
ATOM 893 N N . VAL A 1 111 ? -12.766 4.074 -0.293 1 98.69 111 VAL A N 1
ATOM 894 C CA . VAL A 1 111 ? -14.219 4.047 -0.354 1 98.69 111 VAL A CA 1
ATOM 895 C C . VAL A 1 111 ? -14.688 4.418 -1.76 1 98.69 111 VAL A C 1
ATOM 897 O O . VAL A 1 111 ? -13.891 4.875 -2.584 1 98.69 111 VAL A O 1
ATOM 900 N N . PRO A 1 112 ? -16 4.207 -2.07 1 98.06 112 PRO A N 1
ATOM 901 C CA . PRO A 1 112 ? -16.516 4.57 -3.395 1 98.06 112 PRO A CA 1
ATOM 902 C C . PRO A 1 112 ? -16.766 6.07 -3.545 1 98.06 112 PRO A C 1
ATOM 904 O O . PRO A 1 112 ? -16.734 6.594 -4.66 1 98.06 112 PRO A O 1
ATOM 907 N N . ASN A 1 113 ? -17.109 6.711 -2.41 1 97.38 113 ASN A N 1
ATOM 908 C CA . ASN A 1 113 ? -17.516 8.109 -2.463 1 97.38 113 ASN A CA 1
ATOM 909 C C . ASN A 1 113 ? -17.5 8.75 -1.078 1 97.38 113 ASN A C 1
ATOM 911 O O . ASN A 1 113 ? -17.219 8.086 -0.0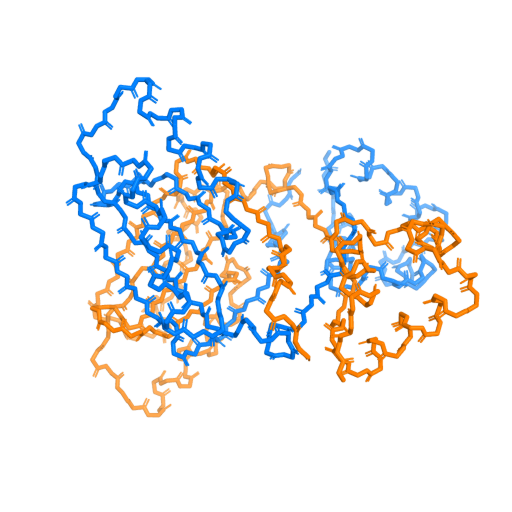84 1 97.38 113 ASN A O 1
ATOM 915 N N . ILE A 1 114 ? -17.797 10 -1.068 1 96 114 ILE A N 1
ATOM 916 C CA . ILE A 1 114 ? -17.734 10.805 0.149 1 96 114 ILE A CA 1
ATOM 917 C C . ILE A 1 114 ? -18.766 10.305 1.154 1 96 114 ILE A C 1
ATOM 919 O O . ILE A 1 114 ? -18.531 10.312 2.363 1 96 114 ILE A O 1
ATOM 923 N N . GLY A 1 115 ? -19.922 9.938 0.645 1 97.62 115 GLY A N 1
ATOM 924 C CA . GLY A 1 115 ? -20.938 9.414 1.531 1 97.62 115 GLY A CA 1
ATOM 925 C C . GLY A 1 115 ? -20.5 8.18 2.293 1 97.62 115 GLY A C 1
ATOM 926 O O . GLY A 1 115 ? -20.734 8.07 3.5 1 97.62 115 GLY A O 1
ATOM 927 N N . ALA A 1 116 ? -19.906 7.258 1.578 1 98 116 ALA A N 1
ATOM 928 C CA . ALA A 1 116 ? -19.391 6.055 2.217 1 98 116 ALA A CA 1
ATOM 929 C C . ALA A 1 116 ? -18.312 6.398 3.242 1 98 116 ALA A C 1
ATOM 931 O O . ALA A 1 116 ? -18.234 5.777 4.305 1 98 116 ALA A O 1
ATOM 932 N N . TYR A 1 117 ? -17.5 7.414 2.918 1 98.5 117 TYR A N 1
ATOM 933 C CA . TYR A 1 117 ? -16.516 7.84 3.896 1 98.5 117 TYR A CA 1
ATOM 934 C C . TYR A 1 117 ? -17.188 8.359 5.164 1 98.5 117 TYR A C 1
ATOM 936 O O . TYR A 1 117 ? -16.719 8.078 6.273 1 98.5 117 TYR A O 1
ATOM 944 N N . ASP A 1 118 ? -18.141 9.141 4.984 1 97.94 118 ASP A N 1
ATOM 945 C CA . ASP A 1 118 ? -18.859 9.68 6.141 1 97.94 118 ASP A CA 1
ATOM 946 C C . ASP A 1 118 ? -19.328 8.555 7.062 1 97.94 118 ASP A C 1
ATOM 948 O O . ASP A 1 118 ? -19.266 8.688 8.289 1 97.94 118 ASP A O 1
ATOM 952 N N . SER A 1 119 ? -19.781 7.457 6.504 1 97.81 119 SER A N 1
ATOM 953 C CA . SER A 1 119 ? -20.188 6.305 7.297 1 97.81 119 SER A CA 1
ATOM 954 C C . SER A 1 119 ? -19.031 5.711 8.078 1 97.81 119 SER A C 1
ATOM 956 O O . SER A 1 119 ? -19.172 5.344 9.242 1 97.81 119 SER A O 1
ATOM 958 N N . VAL A 1 120 ? -17.906 5.598 7.422 1 97.81 120 VAL A N 1
ATOM 959 C CA . VAL A 1 120 ? -16.703 5.098 8.086 1 97.81 120 VAL A CA 1
ATOM 960 C C . VAL A 1 120 ? -16.312 6.031 9.227 1 97.81 120 VAL A C 1
ATOM 962 O O . VAL A 1 120 ? -16 5.578 10.328 1 97.81 120 VAL A O 1
ATOM 965 N N . TYR A 1 121 ? -16.375 7.355 8.922 1 97.25 121 TYR A N 1
ATOM 966 C CA . TYR A 1 121 ? -16.047 8.383 9.906 1 97.25 121 TYR A CA 1
ATOM 967 C C . TYR A 1 121 ? -16.953 8.258 11.133 1 97.25 121 TYR A C 1
ATOM 969 O O . TYR A 1 121 ? -16.469 8.25 12.266 1 97.25 121 TYR A O 1
ATOM 977 N N . LYS A 1 122 ? -18.172 8.07 10.938 1 96.81 122 LYS A N 1
ATOM 978 C CA . LYS A 1 122 ? -19.141 7.949 12.031 1 96.81 122 LYS A CA 1
ATOM 979 C C . LYS A 1 122 ? -18.891 6.676 12.836 1 96.81 122 LYS A C 1
ATOM 981 O O . LYS A 1 122 ? -19.016 6.684 14.062 1 96.81 122 LYS A O 1
ATOM 986 N N . ARG A 1 123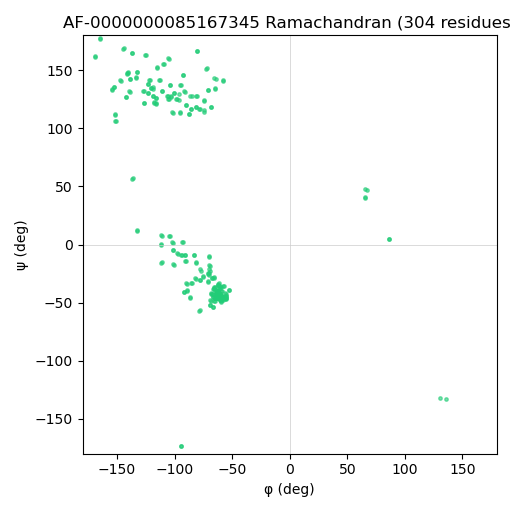 ? -18.547 5.645 12.195 1 95.88 123 ARG A N 1
ATOM 987 C CA . ARG A 1 123 ? -18.203 4.406 12.891 1 95.88 123 ARG A CA 1
ATOM 988 C C . ARG A 1 123 ? -16.984 4.602 13.789 1 95.88 123 ARG A C 1
ATOM 990 O O . ARG A 1 123 ? -16.969 4.121 14.93 1 95.88 123 ARG A O 1
ATOM 997 N N . LEU A 1 124 ? -16.031 5.34 13.289 1 95.19 124 LEU A N 1
ATOM 998 C CA . LEU A 1 124 ? -14.812 5.598 14.039 1 95.19 124 LEU A CA 1
ATOM 999 C C . LEU A 1 124 ? -15.102 6.414 15.289 1 95.19 124 LEU A C 1
ATOM 1001 O O . LEU A 1 124 ? -14.719 6.023 16.391 1 95.19 124 LEU A O 1
ATOM 1005 N N . ILE A 1 125 ? -15.836 7.488 15.148 1 93.81 125 ILE A N 1
ATOM 1006 C CA . ILE A 1 125 ? -16.016 8.422 16.25 1 93.81 125 ILE A CA 1
ATOM 1007 C C . ILE A 1 125 ? -17.016 7.848 17.25 1 93.81 125 ILE A C 1
ATOM 1009 O O . ILE A 1 125 ? -17.078 8.281 18.406 1 93.81 125 ILE A O 1
ATOM 1013 N N . SER A 1 126 ? -17.828 6.961 16.797 1 94.69 126 SER A N 1
ATOM 1014 C CA . SER A 1 126 ? -18.766 6.32 17.703 1 94.69 126 SER A CA 1
ATOM 1015 C C . SER A 1 126 ? -18.062 5.285 18.578 1 94.69 126 SER A C 1
ATOM 1017 O O . SER A 1 126 ? -18.5 5.023 19.703 1 94.69 126 SER A O 1
ATOM 1019 N N . ALA A 1 127 ? -17.031 4.75 18.109 1 92.31 127 ALA A N 1
ATOM 1020 C CA . ALA A 1 127 ? -16.359 3.648 18.797 1 92.31 127 ALA A CA 1
ATOM 1021 C C . ALA A 1 127 ? -15.297 4.168 19.766 1 92.31 127 ALA A C 1
ATOM 1023 O O . ALA A 1 127 ? -15.055 3.559 20.797 1 92.31 127 ALA A O 1
ATOM 1024 N N . VAL A 1 128 ? -14.648 5.273 19.453 1 92.31 128 VAL A N 1
ATOM 1025 C CA . VAL A 1 128 ? -13.555 5.781 20.281 1 92.31 128 VAL A CA 1
ATOM 1026 C C . VAL A 1 128 ? -13.625 7.309 20.344 1 92.31 128 VAL A C 1
ATOM 1028 O O . VAL A 1 128 ? -14.016 7.961 19.375 1 92.31 128 VAL A O 1
ATOM 1031 N N . GLU A 1 129 ? -13.203 7.797 21.516 1 91.56 129 GLU A N 1
ATOM 1032 C CA . GLU A 1 129 ? -13.125 9.25 21.656 1 91.56 129 GLU A CA 1
ATOM 1033 C C . GLU A 1 129 ? -11.93 9.82 20.906 1 91.56 129 GLU A C 1
ATOM 1035 O O . GLU A 1 129 ? -10.789 9.422 21.156 1 91.56 129 GLU A O 1
ATOM 1040 N N . LEU A 1 130 ? -12.258 10.75 20.047 1 92.5 130 LEU A N 1
ATOM 1041 C CA . LEU A 1 130 ? -11.211 11.414 19.281 1 92.5 130 LEU A CA 1
ATOM 1042 C C . LEU A 1 130 ? -11.258 12.922 19.484 1 92.5 130 LEU A C 1
ATOM 1044 O O . LEU A 1 130 ? -12.344 13.5 19.609 1 92.5 130 LEU A O 1
ATOM 1048 N N . ASP A 1 131 ? -10.133 13.508 19.625 1 91.38 131 ASP A N 1
ATOM 1049 C CA . ASP A 1 131 ? -10.062 14.945 19.844 1 91.38 131 ASP A CA 1
ATOM 1050 C C . ASP A 1 131 ? -10.25 15.711 18.547 1 91.38 131 ASP A C 1
ATOM 1052 O O . ASP A 1 131 ? -11.102 16.594 18.453 1 91.38 131 ASP A O 1
ATOM 1056 N N . ASP A 1 132 ? -9.43 15.445 17.609 1 94.56 132 ASP A N 1
ATOM 1057 C CA . ASP A 1 132 ? -9.477 16.125 16.328 1 94.56 132 ASP A CA 1
ATOM 1058 C C . ASP A 1 132 ? -9.234 15.141 15.18 1 94.56 132 ASP A C 1
ATOM 1060 O O . ASP A 1 132 ? -8.312 14.328 15.234 1 94.56 132 ASP A O 1
ATOM 1064 N N . VAL A 1 133 ? -10.164 15.266 14.195 1 95 133 VAL A N 1
ATOM 1065 C CA . VAL A 1 133 ? -10.047 14.43 13 1 95 133 VAL A CA 1
ATOM 1066 C C . VAL A 1 133 ? -10.062 15.305 11.75 1 95 133 VAL A C 1
ATOM 1068 O O . VAL A 1 133 ? -10.977 16.109 11.555 1 95 133 VAL A O 1
ATOM 1071 N N . SER A 1 134 ? -9.039 15.203 11 1 94.38 134 SER A N 1
ATOM 1072 C CA . SER A 1 134 ? -8.961 15.898 9.719 1 94.38 134 SER A CA 1
ATOM 1073 C C . SER A 1 134 ? -8.82 14.922 8.562 1 94.38 134 SER A C 1
ATOM 1075 O O . SER A 1 134 ? -8.062 13.953 8.648 1 94.38 134 SER A O 1
ATOM 1077 N N . SER A 1 135 ? -9.625 15.188 7.547 1 95.38 135 SER A N 1
ATOM 1078 C CA . SER A 1 135 ? -9.594 14.305 6.387 1 95.38 135 SER A CA 1
ATOM 1079 C C . SER A 1 135 ? -9.234 15.07 5.117 1 95.38 135 SER A C 1
ATOM 1081 O O . SER A 1 135 ? -9.656 16.219 4.934 1 95.38 135 SER A O 1
ATOM 1083 N N . SER A 1 1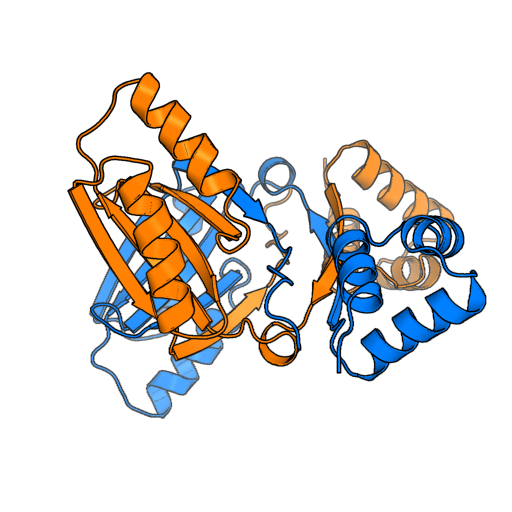36 ? -8.461 14.43 4.297 1 96.38 136 SER A N 1
ATOM 1084 C CA . SER A 1 136 ? -8.109 14.961 2.982 1 96.38 136 SER A CA 1
ATOM 1085 C C . SER A 1 136 ? -8.266 13.898 1.898 1 96.38 136 SER A C 1
ATOM 1087 O O . SER A 1 136 ? -7.961 12.727 2.125 1 96.38 136 SER A O 1
ATOM 1089 N N . PHE A 1 137 ? -8.703 14.352 0.758 1 97.44 137 PHE A N 1
ATOM 1090 C CA . PHE A 1 137 ? -9 13.414 -0.321 1 97.44 137 PHE A CA 1
ATOM 1091 C C . PHE A 1 137 ? -7.902 13.438 -1.376 1 97.44 137 PHE A C 1
ATOM 1093 O O . PHE A 1 137 ? -7.418 14.508 -1.752 1 97.44 137 PHE A O 1
ATOM 1100 N N . SER A 1 138 ? -7.551 12.281 -1.809 1 98.19 138 SER A N 1
ATOM 1101 C CA . SER A 1 138 ? -6.629 12.18 -2.938 1 98.19 138 SER A CA 1
ATOM 1102 C C . SER A 1 138 ? -7.328 12.516 -4.25 1 98.19 138 SER A C 1
ATOM 1104 O O . SER A 1 138 ? -8.227 11.797 -4.688 1 98.19 138 SER A O 1
ATOM 1106 N N . MET A 1 139 ? -6.883 13.562 -4.828 1 97.12 139 MET A N 1
ATOM 1107 C CA . MET A 1 139 ? -7.457 13.984 -6.098 1 97.12 139 MET A CA 1
ATOM 1108 C C . MET A 1 139 ? -6.84 13.211 -7.262 1 97.12 139 MET A C 1
ATOM 1110 O O . MET A 1 139 ? -7.473 13.039 -8.305 1 97.12 139 MET A O 1
ATOM 1114 N N . GLU A 1 140 ? -5.676 12.844 -7.062 1 96.81 140 GLU A N 1
ATOM 1115 C CA . GLU A 1 140 ? -4.902 12.086 -8.047 1 96.81 140 GLU A CA 1
ATOM 1116 C C . GLU A 1 140 ? -3.82 11.25 -7.367 1 96.81 140 GLU A C 1
ATOM 1118 O O . GLU A 1 140 ? -3.143 11.727 -6.453 1 96.81 140 GLU A O 1
ATOM 1123 N N . THR A 1 141 ? -3.758 10.062 -7.766 1 97.56 141 THR A N 1
ATOM 1124 C CA . THR A 1 141 ? -2.646 9.211 -7.348 1 97.56 141 THR A CA 1
ATOM 1125 C C . THR A 1 141 ? -1.541 9.211 -8.398 1 97.56 141 THR A C 1
ATOM 1127 O O . THR A 1 141 ? -1.721 8.68 -9.492 1 97.56 141 THR A O 1
ATOM 1130 N N . LEU A 1 142 ? -0.402 9.766 -8.047 1 97.62 142 LEU A N 1
ATOM 1131 C CA . LEU A 1 142 ? 0.709 9.844 -8.992 1 97.62 142 LEU A CA 1
ATOM 1132 C C . LEU A 1 142 ? 1.535 8.562 -8.969 1 97.62 142 LEU A C 1
ATOM 1134 O O . LEU A 1 142 ? 2.139 8.195 -9.977 1 97.62 142 LEU A O 1
ATOM 1138 N N . LYS A 1 143 ? 1.604 7.988 -7.855 1 98.12 143 LYS A N 1
ATOM 1139 C CA . LYS A 1 143 ? 2.34 6.742 -7.66 1 98.12 143 LYS A CA 1
ATOM 1140 C C . LYS A 1 143 ? 1.751 5.926 -6.512 1 98.12 143 LYS A C 1
ATOM 1142 O O . LYS A 1 143 ? 1.368 6.484 -5.48 1 98.12 143 LYS A O 1
ATOM 1147 N N . SER A 1 144 ? 1.604 4.668 -6.707 1 97.94 144 SER A N 1
ATOM 1148 C CA . SER A 1 144 ? 1.219 3.707 -5.68 1 97.94 144 SER A CA 1
ATOM 1149 C C . SER A 1 144 ? 1.782 2.322 -5.977 1 97.94 144 SER A C 1
ATOM 1151 O O . SER A 1 144 ? 1.325 1.647 -6.902 1 97.94 144 SER A O 1
ATOM 1153 N N . THR A 1 145 ? 2.809 1.904 -5.23 1 98.12 145 THR A N 1
ATOM 1154 C CA . THR A 1 145 ? 3.439 0.613 -5.48 1 98.12 145 THR A CA 1
ATOM 1155 C C . THR A 1 145 ? 3.625 -0.159 -4.18 1 98.12 145 THR A C 1
ATOM 1157 O O . THR A 1 145 ? 3.752 0.44 -3.107 1 98.12 145 THR A O 1
ATOM 1160 N N . THR A 1 146 ? 3.553 -1.468 -4.312 1 98.12 146 THR A N 1
ATOM 1161 C CA . THR A 1 146 ? 3.859 -2.328 -3.174 1 98.12 146 THR A CA 1
ATOM 1162 C C . THR A 1 146 ? 5.34 -2.699 -3.16 1 98.12 146 THR A C 1
ATOM 1164 O O . THR A 1 146 ? 5.828 -3.289 -2.195 1 98.12 146 THR A O 1
ATOM 1167 N N . ALA A 1 147 ? 6.055 -2.346 -4.254 1 98.38 147 ALA A N 1
ATOM 1168 C CA . ALA A 1 147 ? 7.473 -2.688 -4.348 1 98.38 147 ALA A CA 1
ATOM 1169 C C . ALA A 1 147 ? 8.305 -1.857 -3.375 1 98.38 147 ALA A C 1
ATOM 1171 O O . ALA A 1 147 ? 8.148 -0.635 -3.303 1 98.38 147 ALA A O 1
ATOM 1172 N N . LEU A 1 148 ? 9.195 -2.529 -2.648 1 98.5 148 LEU A N 1
ATOM 1173 C CA . LEU A 1 148 ? 10.109 -1.878 -1.715 1 98.5 148 LEU A CA 1
ATOM 1174 C C . LEU A 1 148 ? 11.438 -1.558 -2.389 1 98.5 148 LEU A C 1
ATOM 1176 O O . LEU A 1 148 ? 11.859 -2.266 -3.307 1 98.5 148 LEU A O 1
ATOM 1180 N N . PRO A 1 149 ? 12.039 -0.414 -1.961 1 98.25 149 PRO A N 1
ATOM 1181 C CA . PRO A 1 149 ? 13.414 -0.212 -2.424 1 98.25 149 PRO A CA 1
ATOM 1182 C C . PRO A 1 149 ? 14.383 -1.262 -1.878 1 98.25 149 PRO A C 1
ATOM 1184 O O . PRO A 1 149 ? 14.375 -1.552 -0.679 1 98.25 149 PRO A O 1
ATOM 1187 N N . LEU A 1 150 ? 15.234 -1.812 -2.73 1 97.94 150 LEU A N 1
ATOM 1188 C CA . LEU A 1 150 ? 15.992 -2.98 -2.301 1 97.94 150 LEU A CA 1
ATOM 1189 C C . LEU A 1 150 ? 17.469 -2.646 -2.166 1 97.94 150 LEU A C 1
ATOM 1191 O O . LEU A 1 150 ? 18.281 -3.504 -1.787 1 97.94 150 LEU A O 1
ATOM 1195 N N . MET A 1 151 ? 17.781 -1.383 -2.467 1 95.56 151 MET A N 1
ATOM 1196 C CA . MET A 1 151 ? 19.203 -1.016 -2.465 1 95.56 151 MET A CA 1
ATOM 1197 C C . MET A 1 151 ? 19.75 -1.009 -1.047 1 95.56 151 MET A C 1
ATOM 1199 O O . MET A 1 151 ? 20.969 -0.985 -0.854 1 95.56 151 MET A O 1
ATOM 1203 N N . TYR A 1 152 ? 18.953 -1.107 -0.054 1 95.81 152 TYR A N 1
ATOM 1204 C CA . TYR A 1 152 ? 19.406 -1.056 1.332 1 95.81 152 TYR A CA 1
ATOM 1205 C C . TYR A 1 152 ? 19.469 -2.453 1.938 1 95.81 152 TYR A C 1
ATOM 1207 O O . TYR A 1 152 ? 19.859 -2.619 3.092 1 95.81 152 TYR A O 1
ATOM 1215 N N . ALA A 1 153 ? 19.031 -3.426 1.186 1 92.75 153 ALA A N 1
ATOM 1216 C CA . ALA A 1 153 ? 18.984 -4.793 1.692 1 92.75 153 ALA A CA 1
ATOM 1217 C C . ALA A 1 153 ? 20.375 -5.359 1.905 1 92.75 153 ALA A C 1
ATOM 1219 O O . ALA A 1 153 ? 21.234 -5.281 1.014 1 92.75 153 ALA A O 1
ATOM 1220 N N . ASP A 1 154 ? 20.75 -5.73 3.158 1 84.25 154 ASP A N 1
ATOM 1221 C CA . ASP A 1 154 ? 22.062 -6.285 3.459 1 84.25 154 ASP A CA 1
ATOM 1222 C C . ASP A 1 154 ? 21.953 -7.73 3.941 1 84.25 154 ASP A C 1
ATOM 1224 O O . ASP A 1 154 ? 20.922 -8.133 4.484 1 84.25 154 ASP A O 1
ATOM 1228 N N . MET B 1 1 ? -19.578 -6.938 -14.492 1 80.69 1 MET B N 1
ATOM 1229 C CA . MET B 1 1 ? -20.266 -6.93 -13.203 1 80.69 1 MET B CA 1
ATOM 1230 C C . MET B 1 1 ? -19.656 -7.977 -12.266 1 80.69 1 MET B C 1
ATOM 1232 O O . MET B 1 1 ? -19.266 -9.062 -12.711 1 80.69 1 MET B O 1
ATOM 1236 N N . ILE B 1 2 ? -19.375 -7.691 -10.984 1 93.44 2 ILE B N 1
ATOM 1237 C CA . ILE B 1 2 ? -18.812 -8.57 -9.961 1 93.44 2 ILE B CA 1
ATOM 1238 C C . ILE B 1 2 ? -19.922 -9.055 -9.031 1 93.44 2 ILE B C 1
ATOM 1240 O O . ILE B 1 2 ? -20.625 -8.242 -8.414 1 93.44 2 ILE B O 1
ATOM 1244 N N . ASP B 1 3 ? -20.172 -10.344 -9.07 1 95.19 3 ASP B N 1
ATOM 1245 C CA . ASP B 1 3 ? -21.203 -10.875 -8.18 1 95.19 3 ASP B CA 1
ATOM 1246 C C . ASP B 1 3 ? -20.594 -11.406 -6.887 1 95.19 3 ASP B C 1
ATOM 1248 O O . ASP B 1 3 ? -19.406 -11.203 -6.629 1 95.19 3 ASP B O 1
ATOM 1252 N N . ARG B 1 4 ? -21.438 -12.016 -6.094 1 95.56 4 ARG B N 1
ATOM 1253 C CA . ARG B 1 4 ? -21.031 -12.461 -4.77 1 95.56 4 ARG B CA 1
ATOM 1254 C C . ARG B 1 4 ? -19.906 -13.5 -4.863 1 95.56 4 ARG B C 1
ATOM 1256 O O . ARG B 1 4 ? -18.969 -13.477 -4.066 1 95.56 4 ARG B O 1
ATOM 1263 N N . THR B 1 5 ? -20.031 -14.359 -5.789 1 97.38 5 THR B N 1
ATOM 1264 C CA . THR B 1 5 ? -19.016 -15.391 -5.965 1 97.38 5 THR B CA 1
ATOM 1265 C C . THR B 1 5 ? -17.688 -14.766 -6.371 1 97.38 5 THR B C 1
ATOM 1267 O O . THR B 1 5 ? -16.641 -15.133 -5.828 1 97.38 5 THR B O 1
ATOM 1270 N N . ASP B 1 6 ? -17.734 -13.844 -7.324 1 97.88 6 ASP B N 1
ATOM 1271 C CA . ASP B 1 6 ? -16.531 -13.133 -7.727 1 97.88 6 ASP B CA 1
ATOM 1272 C C . ASP B 1 6 ? -15.859 -12.461 -6.527 1 97.88 6 ASP B C 1
ATOM 1274 O O . ASP B 1 6 ? -14.641 -12.523 -6.375 1 97.88 6 ASP B O 1
ATOM 1278 N N . ARG B 1 7 ? -16.641 -11.836 -5.719 1 97.81 7 ARG B N 1
ATOM 1279 C CA . ARG B 1 7 ? -16.125 -11.141 -4.547 1 97.81 7 ARG B CA 1
ATOM 1280 C C . ARG B 1 7 ? -15.391 -12.109 -3.619 1 97.81 7 ARG B C 1
ATOM 1282 O O . ARG B 1 7 ? -14.305 -11.797 -3.125 1 97.81 7 ARG B O 1
ATOM 1289 N N . ARG B 1 8 ? -15.945 -13.219 -3.375 1 97.81 8 ARG B N 1
ATOM 1290 C CA . ARG B 1 8 ? -15.328 -14.211 -2.494 1 97.81 8 ARG B CA 1
ATOM 1291 C C . ARG B 1 8 ? -14.016 -14.719 -3.076 1 97.81 8 ARG B C 1
ATOM 1293 O O . ARG B 1 8 ? -13.039 -14.898 -2.35 1 97.81 8 ARG B O 1
ATOM 1300 N N . ILE B 1 9 ? -14.031 -14.945 -4.352 1 98.56 9 ILE B N 1
ATOM 1301 C CA . ILE B 1 9 ? -12.812 -15.367 -5.031 1 98.56 9 ILE B CA 1
ATOM 1302 C C . ILE B 1 9 ? -11.719 -14.312 -4.832 1 98.56 9 ILE B C 1
ATOM 1304 O O . ILE B 1 9 ? -10.594 -14.648 -4.461 1 98.56 9 ILE B O 1
ATOM 1308 N N . LEU B 1 10 ? -12.102 -13.07 -5.047 1 98.69 10 LEU B N 1
ATOM 1309 C CA . LEU B 1 10 ? -11.148 -11.969 -4.926 1 98.69 10 LEU B CA 1
ATOM 1310 C C . LEU B 1 10 ? -10.656 -11.828 -3.488 1 98.69 10 LEU B C 1
ATOM 1312 O O . LEU B 1 10 ? -9.492 -11.5 -3.254 1 98.69 10 LEU B O 1
ATOM 1316 N N . GLU B 1 11 ? -11.531 -12.055 -2.523 1 98.38 11 GLU B N 1
ATOM 1317 C CA . GLU B 1 11 ? -11.141 -12.023 -1.118 1 98.38 11 GLU B CA 1
ATOM 1318 C C . GLU B 1 11 ? -10.031 -13.039 -0.837 1 98.38 11 GLU B C 1
ATOM 1320 O O . GLU B 1 11 ? -9.039 -12.711 -0.182 1 98.38 11 GLU B O 1
ATOM 1325 N N . ILE B 1 12 ? -10.188 -14.18 -1.332 1 98.56 12 ILE B N 1
ATOM 1326 C CA . ILE B 1 12 ? -9.227 -15.25 -1.112 1 98.56 12 ILE B CA 1
ATOM 1327 C C . ILE B 1 12 ? -7.898 -14.906 -1.791 1 98.56 12 ILE B C 1
ATOM 1329 O O . ILE B 1 12 ? -6.836 -14.992 -1.174 1 98.56 12 ILE B O 1
ATOM 1333 N N . LEU B 1 13 ? -7.957 -14.445 -2.994 1 98.5 13 LEU B N 1
ATOM 1334 C CA . LEU B 1 13 ? -6.766 -14.219 -3.805 1 98.5 13 LEU B CA 1
ATOM 1335 C C . LEU B 1 13 ? -5.977 -13.023 -3.281 1 98.5 13 LEU B C 1
ATOM 1337 O O . LEU B 1 13 ? -4.75 -12.992 -3.375 1 98.5 13 LEU B O 1
ATOM 1341 N N . GLN B 1 14 ? -6.648 -12.016 -2.693 1 98.44 14 GLN B N 1
ATOM 1342 C CA . GLN B 1 14 ? -5.949 -10.859 -2.152 1 98.44 14 GLN B CA 1
ATOM 1343 C C . GLN B 1 14 ? -5.129 -11.242 -0.92 1 98.44 14 GLN B C 1
ATOM 1345 O O . GLN B 1 14 ? -4.18 -10.539 -0.561 1 98.44 14 GLN B O 1
ATOM 1350 N N . GLU B 1 15 ? -5.559 -12.32 -0.344 1 97.56 15 GLU B N 1
ATOM 1351 C CA . GLU B 1 15 ? -4.859 -12.773 0.854 1 97.56 15 GLU B CA 1
ATOM 1352 C C . GLU B 1 15 ? -3.754 -13.766 0.503 1 97.56 15 GLU B C 1
ATOM 1354 O O . GLU B 1 15 ? -2.666 -13.719 1.084 1 97.56 15 GLU B O 1
ATOM 1359 N N . ASP B 1 16 ? -4.094 -14.594 -0.398 1 97.88 16 ASP B N 1
ATOM 1360 C CA . ASP B 1 16 ? -3.178 -15.641 -0.838 1 97.88 16 ASP B CA 1
ATOM 1361 C C . ASP B 1 16 ? -3.453 -16.031 -2.287 1 97.88 16 ASP B C 1
ATOM 1363 O O . ASP B 1 16 ? -4.422 -16.75 -2.568 1 97.88 16 ASP B O 1
ATOM 1367 N N . SER B 1 17 ? -2.529 -15.695 -3.092 1 97.94 17 SER B N 1
ATOM 1368 C CA . SER B 1 17 ? -2.75 -15.938 -4.512 1 97.94 17 SER B CA 1
ATOM 1369 C C . SER B 1 17 ? -2.191 -17.281 -4.938 1 97.94 17 SER B C 1
ATOM 1371 O O . SER B 1 17 ? -2.268 -17.656 -6.113 1 97.94 17 SER B O 1
ATOM 1373 N N . THR B 1 18 ? -1.673 -18.016 -4.047 1 96.44 18 THR B N 1
ATOM 1374 C CA . THR B 1 18 ? -1.028 -19.281 -4.395 1 96.44 18 THR B CA 1
ATOM 1375 C C . THR B 1 18 ? -1.986 -20.453 -4.195 1 96.44 18 THR B C 1
ATOM 1377 O O . THR B 1 18 ? -1.667 -21.578 -4.543 1 96.44 18 THR B O 1
ATOM 1380 N N . ARG B 1 19 ? -3.117 -20.219 -3.623 1 96.69 19 ARG B N 1
ATOM 1381 C CA . ARG B 1 19 ? -4.074 -21.297 -3.391 1 96.69 19 ARG B CA 1
ATOM 1382 C C . ARG B 1 19 ? -4.461 -21.969 -4.699 1 96.69 19 ARG B C 1
ATOM 1384 O O . ARG B 1 19 ? -4.676 -21.297 -5.715 1 96.69 19 ARG B O 1
ATOM 1391 N N . ALA B 1 20 ? -4.594 -23.281 -4.609 1 97.75 20 ALA B N 1
ATOM 1392 C CA . ALA B 1 20 ? -5.027 -24.031 -5.789 1 97.75 20 ALA B CA 1
ATOM 1393 C C . ALA B 1 20 ? -6.453 -23.656 -6.18 1 97.75 20 ALA B C 1
ATOM 1395 O O . ALA B 1 20 ? -7.309 -23.438 -5.316 1 97.75 20 ALA B O 1
ATOM 1396 N N . VAL B 1 21 ? -6.652 -23.625 -7.457 1 98.06 21 VAL B N 1
ATOM 1397 C CA . VAL B 1 21 ? -7.973 -23.25 -7.965 1 98.06 21 VAL B CA 1
ATOM 1398 C C . VAL B 1 21 ? -9.023 -24.203 -7.398 1 98.06 21 VAL B C 1
ATOM 1400 O O . VAL B 1 21 ? -10.141 -23.781 -7.074 1 98.06 21 VAL B O 1
ATOM 1403 N N . ALA B 1 22 ? -8.648 -25.453 -7.25 1 98.38 22 ALA B N 1
ATOM 1404 C CA . ALA B 1 22 ? -9.578 -26.438 -6.711 1 98.38 22 ALA B CA 1
ATOM 1405 C C . ALA B 1 22 ? -9.984 -26.078 -5.285 1 98.38 22 ALA B C 1
ATOM 1407 O O . ALA B 1 22 ? -11.148 -26.25 -4.906 1 98.38 22 ALA B O 1
ATOM 1408 N N . GLU B 1 23 ? -9.109 -25.625 -4.484 1 98.38 23 GLU B N 1
ATOM 1409 C CA . GLU B 1 23 ? -9.398 -25.203 -3.113 1 98.38 23 GLU B CA 1
ATOM 1410 C C . GLU B 1 23 ? -10.297 -23.969 -3.086 1 98.38 23 GLU B C 1
ATOM 1412 O O . GLU B 1 23 ? -11.227 -23.891 -2.277 1 98.38 23 GLU B O 1
ATOM 1417 N N . ILE B 1 24 ? -10 -23.047 -3.959 1 98.56 24 ILE B N 1
ATOM 1418 C CA . ILE B 1 24 ? -10.812 -21.844 -4.062 1 98.56 24 ILE B CA 1
ATOM 1419 C C . ILE B 1 24 ? -12.242 -22.219 -4.465 1 98.56 24 ILE B C 1
ATOM 1421 O O . ILE B 1 24 ? -13.203 -21.719 -3.879 1 98.56 24 ILE B O 1
ATOM 1425 N N . ALA B 1 25 ? -12.281 -23.062 -5.426 1 98.56 25 ALA B N 1
ATOM 1426 C CA . ALA B 1 25 ? -13.578 -23.531 -5.922 1 98.56 25 ALA B CA 1
ATOM 1427 C C . ALA B 1 25 ? -14.414 -24.125 -4.797 1 98.56 25 ALA B C 1
ATOM 1429 O O . ALA B 1 25 ? -15.602 -23.812 -4.676 1 98.56 25 ALA B O 1
ATOM 1430 N N . GLU B 1 26 ? -13.797 -24.938 -4.012 1 98.25 26 GLU B N 1
ATOM 1431 C CA . GLU B 1 26 ? -14.477 -25.547 -2.871 1 98.25 26 GLU B CA 1
ATOM 1432 C C . GLU B 1 26 ? -15 -24.484 -1.908 1 98.25 26 GLU B C 1
ATOM 1434 O O . GLU B 1 26 ? -16.125 -24.578 -1.422 1 98.25 26 GLU B O 1
ATOM 1439 N N . CYS B 1 27 ? -14.242 -23.484 -1.708 1 97.62 27 CYS B N 1
ATOM 1440 C CA . CYS B 1 27 ? -14.594 -22.422 -0.769 1 97.62 27 CYS B CA 1
ATOM 1441 C C . CYS B 1 27 ? -15.789 -21.625 -1.268 1 97.62 27 CYS B C 1
ATOM 1443 O O . CYS B 1 27 ? -16.562 -21.109 -0.469 1 97.62 27 CYS B O 1
ATOM 1445 N N . VAL B 1 28 ? -15.977 -21.531 -2.547 1 97.94 28 VAL B N 1
ATOM 1446 C CA . VAL B 1 28 ? -17.016 -20.656 -3.076 1 97.94 28 VAL B CA 1
ATOM 1447 C C . VAL B 1 28 ? -18.141 -21.484 -3.688 1 97.94 28 VAL B C 1
ATOM 1449 O O . VAL B 1 28 ? -18.984 -20.969 -4.402 1 97.94 28 VAL B O 1
ATOM 1452 N N . ASN B 1 29 ? -18.094 -22.766 -3.535 1 97.69 29 ASN B N 1
ATOM 1453 C CA . ASN B 1 29 ? -19.141 -23.703 -3.949 1 97.69 29 ASN B CA 1
ATOM 1454 C C . ASN B 1 29 ? -19.281 -23.75 -5.469 1 97.69 29 ASN B C 1
ATOM 1456 O O . ASN B 1 29 ? -20.375 -23.609 -6 1 97.69 29 ASN B O 1
ATOM 1460 N N . LEU B 1 30 ? -18.172 -23.859 -6.109 1 97.88 30 LEU B N 1
ATOM 1461 C CA . LEU B 1 30 ? -18.078 -24.109 -7.547 1 97.88 30 LEU B CA 1
ATOM 1462 C C . LEU B 1 30 ? -17.219 -25.328 -7.832 1 97.88 30 LEU B C 1
ATOM 1464 O O . LEU B 1 30 ? -16.547 -25.844 -6.938 1 97.88 30 LEU B O 1
ATOM 1468 N N . SER B 1 31 ? -17.422 -25.766 -9.078 1 98 31 SER B N 1
ATOM 1469 C CA . SER B 1 31 ? -16.422 -26.703 -9.586 1 98 31 SER B CA 1
ATOM 1470 C C . SER B 1 31 ? -15.18 -25.969 -10.078 1 98 31 SER B C 1
ATOM 1472 O O . SER B 1 31 ? -15.195 -24.75 -10.25 1 98 31 SER B O 1
ATOM 1474 N N . THR B 1 32 ? -14.133 -26.734 -10.297 1 98.25 32 THR B N 1
ATOM 1475 C CA . THR B 1 32 ? -12.82 -26.172 -10.602 1 98.25 32 THR B CA 1
ATOM 1476 C C . THR B 1 32 ? -12.859 -25.391 -11.906 1 98.25 32 THR B C 1
ATOM 1478 O O . THR B 1 32 ? -12.352 -24.266 -11.977 1 98.25 32 THR B O 1
ATOM 1481 N N . THR B 1 33 ? -13.484 -25.891 -12.914 1 98.25 33 THR B N 1
ATOM 1482 C CA . THR B 1 33 ? -13.469 -25.25 -14.227 1 98.25 33 THR B CA 1
ATOM 1483 C C . THR B 1 33 ? -14.211 -23.922 -14.195 1 98.25 33 THR B C 1
ATOM 1485 O O . THR B 1 33 ? -13.664 -22.891 -14.594 1 98.25 33 THR B O 1
ATOM 1488 N N . PRO B 1 34 ? -15.453 -23.891 -13.742 1 98.25 34 PRO B N 1
ATOM 1489 C CA . PRO B 1 34 ? -16.156 -22.609 -13.625 1 98.25 34 PRO B CA 1
ATOM 1490 C C . PRO B 1 34 ? -15.398 -21.609 -12.766 1 98.25 34 PRO B C 1
ATOM 1492 O O . PRO B 1 34 ? -15.383 -20.406 -13.086 1 98.25 34 PRO B O 1
ATOM 1495 N N . CYS B 1 35 ? -14.828 -22.031 -11.68 1 98.62 35 CYS B N 1
ATOM 1496 C CA . CYS B 1 35 ? -14.031 -21.141 -10.844 1 98.62 35 CYS B CA 1
ATOM 1497 C C . CYS B 1 35 ? -12.852 -20.578 -11.617 1 98.62 35 CYS B C 1
ATOM 1499 O O . CYS B 1 35 ? -12.586 -19.375 -11.562 1 98.62 35 CYS B O 1
ATOM 1501 N N . TRP B 1 36 ? -12.18 -21.406 -12.32 1 98.44 36 TRP B N 1
ATOM 1502 C CA . TRP B 1 36 ? -11.031 -21 -13.125 1 98.44 36 TRP B CA 1
ATOM 1503 C C . TRP B 1 36 ? -11.438 -19.984 -14.18 1 98.44 36 TRP B C 1
ATOM 1505 O O . TRP B 1 36 ? -10.75 -18.969 -14.375 1 98.44 36 TRP B O 1
ATOM 1515 N N . ARG B 1 37 ? -12.492 -20.188 -14.797 1 98.25 37 ARG B N 1
ATOM 1516 C CA . ARG B 1 37 ? -12.984 -19.281 -15.828 1 98.25 37 ARG B CA 1
ATOM 1517 C C . ARG B 1 37 ? -13.305 -17.906 -15.242 1 98.25 37 ARG B C 1
ATOM 1519 O O . ARG B 1 37 ? -13.078 -16.875 -15.883 1 98.25 37 ARG B O 1
ATOM 1526 N N . ARG B 1 38 ? -13.867 -17.938 -14.086 1 98.25 38 ARG B N 1
ATOM 1527 C CA . ARG B 1 38 ? -14.156 -16.672 -13.422 1 98.25 38 ARG B CA 1
ATOM 1528 C C . ARG B 1 38 ? -12.875 -15.906 -13.125 1 98.25 38 ARG B C 1
ATOM 1530 O O . ARG B 1 38 ? -12.797 -14.695 -13.344 1 98.25 38 ARG B O 1
ATOM 1537 N N . ILE B 1 39 ? -11.914 -16.594 -12.609 1 98.38 39 ILE B N 1
ATOM 1538 C CA . ILE B 1 39 ? -10.633 -15.953 -12.312 1 98.38 39 ILE B CA 1
ATOM 1539 C C . ILE B 1 39 ? -10.023 -15.398 -13.594 1 98.38 39 ILE B C 1
ATOM 1541 O O . ILE B 1 39 ? -9.57 -14.25 -13.625 1 98.38 39 ILE B O 1
ATOM 1545 N N . GLN B 1 40 ? -10.094 -16.172 -14.656 1 98.12 40 GLN B N 1
ATOM 1546 C CA . GLN B 1 40 ? -9.578 -15.727 -15.945 1 98.12 40 GLN B CA 1
ATOM 1547 C C . GLN B 1 40 ? -10.32 -14.484 -16.438 1 98.12 40 GLN B C 1
ATOM 1549 O O . GLN B 1 40 ? -9.695 -13.555 -16.953 1 98.12 40 GLN B O 1
ATOM 1554 N N . ARG B 1 41 ? -11.586 -14.5 -16.344 1 98.19 41 ARG B N 1
ATOM 1555 C CA . ARG B 1 41 ? -12.391 -13.352 -16.75 1 98.19 41 ARG B CA 1
ATOM 1556 C C . ARG B 1 41 ? -12.008 -12.102 -15.953 1 98.19 41 ARG B C 1
ATOM 1558 O O . ARG B 1 41 ? -11.844 -11.023 -16.516 1 98.19 41 ARG B O 1
ATOM 1565 N N . LEU B 1 42 ? -11.883 -12.281 -14.617 1 98.38 42 LEU B N 1
ATOM 1566 C CA . LEU B 1 42 ? -11.523 -11.172 -13.742 1 98.38 42 LEU B CA 1
ATOM 1567 C C . LEU B 1 42 ? -10.156 -10.609 -14.117 1 98.38 42 LEU B C 1
ATOM 1569 O O . LEU B 1 42 ? -9.93 -9.398 -14.023 1 98.38 42 LEU B O 1
ATOM 1573 N N . GLU B 1 43 ? -9.25 -11.445 -14.531 1 98.06 43 GLU B N 1
ATOM 1574 C CA . GLU B 1 43 ? -7.941 -11.023 -15.016 1 98.06 43 GLU B CA 1
ATOM 1575 C C . GLU B 1 43 ? -8.062 -10.305 -16.359 1 98.06 43 GLU B C 1
ATOM 1577 O O . GLU B 1 43 ? -7.504 -9.219 -16.547 1 98.06 43 GLU B O 1
ATOM 1582 N N . ALA B 1 44 ? -8.789 -10.891 -17.266 1 98.06 44 ALA B N 1
ATOM 1583 C CA . ALA B 1 44 ? -8.953 -10.336 -18.609 1 98.06 44 ALA B CA 1
ATOM 1584 C C . ALA B 1 44 ? -9.625 -8.969 -18.547 1 98.06 44 ALA B C 1
ATOM 1586 O O . ALA B 1 44 ? -9.305 -8.078 -19.344 1 98.06 44 ALA B O 1
ATOM 1587 N N . GLU B 1 45 ? -10.492 -8.812 -17.609 1 97.69 45 GLU B N 1
ATOM 1588 C CA . GLU B 1 45 ? -11.227 -7.566 -17.469 1 97.69 45 GLU B CA 1
ATOM 1589 C C . GLU B 1 45 ? -10.406 -6.527 -16.703 1 97.69 45 GLU B C 1
ATOM 1591 O O . GLU B 1 45 ? -10.82 -5.375 -16.578 1 97.69 45 GLU B O 1
ATOM 1596 N N . GLY B 1 46 ? -9.297 -6.91 -16.141 1 98.06 46 GLY B N 1
ATOM 1597 C CA . GLY B 1 46 ? -8.398 -5.98 -15.469 1 98.06 46 GLY B CA 1
ATOM 1598 C C . GLY B 1 46 ? -8.766 -5.734 -14.023 1 98.06 46 GLY B C 1
ATOM 1599 O O . GLY B 1 46 ? -8.227 -4.828 -13.383 1 98.06 46 GLY B O 1
ATOM 1600 N N . VAL B 1 47 ? -9.789 -6.445 -13.492 1 98.5 47 VAL B N 1
ATOM 1601 C CA . VAL B 1 47 ? -10.117 -6.359 -12.07 1 98.5 47 VAL B CA 1
ATOM 1602 C C . VAL B 1 47 ? -8.93 -6.824 -11.234 1 98.5 47 VAL B C 1
ATOM 1604 O O . VAL B 1 47 ? -8.594 -6.203 -10.227 1 98.5 47 VAL B O 1
ATOM 1607 N N . ILE B 1 48 ? -8.414 -7.969 -11.664 1 98.44 48 ILE B N 1
ATOM 1608 C CA . ILE B 1 48 ? -7.117 -8.398 -11.148 1 98.44 48 ILE B CA 1
ATOM 1609 C C . ILE B 1 48 ? -5.996 -7.766 -11.961 1 98.44 48 ILE B C 1
ATOM 1611 O O . ILE B 1 48 ? -5.84 -8.055 -13.148 1 98.44 48 ILE B O 1
ATOM 1615 N N . LYS B 1 49 ? -5.211 -6.957 -11.352 1 98.06 49 LYS B N 1
ATOM 1616 C CA . LYS B 1 49 ? -4.191 -6.203 -12.078 1 98.06 49 LYS B CA 1
ATOM 1617 C C . LYS B 1 49 ? -2.908 -7.016 -12.219 1 98.06 49 LYS B C 1
ATOM 1619 O O . LYS B 1 49 ? -2.307 -7.047 -13.297 1 98.06 49 LYS B O 1
ATOM 1624 N N . ARG B 1 50 ? -2.49 -7.629 -11.141 1 97.56 50 ARG B N 1
ATOM 1625 C CA . ARG B 1 50 ? -1.251 -8.398 -11.172 1 97.56 50 ARG B CA 1
ATOM 1626 C C . ARG B 1 50 ? -1.095 -9.234 -9.914 1 97.56 50 ARG B C 1
ATOM 1628 O O . ARG B 1 50 ? -1.812 -9.031 -8.93 1 97.56 50 ARG B O 1
ATOM 1635 N N . ARG B 1 51 ? -0.26 -10.188 -10.016 1 98.19 51 ARG B N 1
ATOM 1636 C CA . ARG B 1 51 ? 0.172 -11.016 -8.891 1 98.19 51 ARG B CA 1
ATOM 1637 C C . ARG B 1 51 ? 1.594 -10.656 -8.469 1 98.19 51 ARG B C 1
ATOM 1639 O O . ARG B 1 51 ? 2.496 -10.586 -9.305 1 98.19 51 ARG B O 1
ATOM 1646 N N . VAL B 1 52 ? 1.764 -10.383 -7.16 1 98.69 52 VAL B N 1
ATOM 1647 C CA . VAL B 1 52 ? 3.078 -9.945 -6.703 1 98.69 52 VAL B CA 1
ATOM 1648 C C . VAL B 1 52 ? 3.434 -10.641 -5.395 1 98.69 52 VAL B C 1
ATOM 1650 O O . VAL B 1 52 ? 2.576 -11.273 -4.766 1 98.69 52 VAL B O 1
ATOM 1653 N N . VAL B 1 53 ? 4.711 -10.531 -5.098 1 98.56 53 VAL B N 1
ATOM 1654 C CA . VAL B 1 53 ? 5.113 -10.891 -3.744 1 98.56 53 VAL B CA 1
ATOM 1655 C C . VAL B 1 53 ? 5.148 -9.641 -2.865 1 98.56 53 VAL B C 1
ATOM 1657 O O . VAL B 1 53 ? 5.562 -8.57 -3.312 1 98.56 53 VAL B O 1
ATOM 1660 N N . LEU B 1 54 ? 4.66 -9.75 -1.711 1 98.69 54 LEU B N 1
ATOM 1661 C CA . LEU B 1 54 ? 4.898 -8.758 -0.667 1 98.69 54 LEU B CA 1
ATOM 1662 C C . LEU B 1 54 ? 6.125 -9.125 0.164 1 98.69 54 LEU B C 1
ATOM 1664 O O . LEU B 1 54 ? 6.262 -10.273 0.597 1 98.69 54 LEU B O 1
ATOM 1668 N N . LEU B 1 55 ? 6.988 -8.156 0.345 1 98.62 55 LEU B N 1
ATOM 1669 C CA . LEU B 1 55 ? 8.25 -8.398 1.034 1 98.62 55 LEU B CA 1
ATOM 1670 C C . LEU B 1 55 ? 8.219 -7.828 2.445 1 98.62 55 LEU B C 1
ATOM 1672 O O . LEU B 1 55 ? 7.402 -6.957 2.75 1 98.62 55 LEU B O 1
ATOM 1676 N N . ASP B 1 56 ? 9.109 -8.352 3.26 1 98.31 56 ASP B N 1
ATOM 1677 C CA . ASP B 1 56 ? 9.234 -7.883 4.637 1 98.31 56 ASP B CA 1
ATOM 1678 C C . ASP B 1 56 ? 10.188 -6.688 4.73 1 98.31 56 ASP B C 1
ATOM 1680 O O . ASP B 1 56 ? 11.398 -6.84 4.586 1 98.31 56 ASP B O 1
ATOM 1684 N N . ALA B 1 57 ? 9.641 -5.574 5.039 1 98.06 57 ALA B N 1
ATOM 1685 C CA . ALA B 1 57 ? 10.406 -4.332 5.047 1 98.06 57 ALA B CA 1
ATOM 1686 C C . ALA B 1 57 ? 11.523 -4.379 6.086 1 98.06 57 ALA B C 1
ATOM 1688 O O . ALA B 1 57 ? 12.625 -3.895 5.844 1 98.06 57 ALA B O 1
ATOM 1689 N N . GLU B 1 58 ? 11.234 -4.891 7.238 1 96.94 58 GLU B N 1
ATOM 1690 C CA . GLU B 1 58 ? 12.227 -4.965 8.305 1 96.94 58 GLU B CA 1
ATOM 1691 C C . GLU B 1 58 ? 13.414 -5.836 7.906 1 96.94 58 GLU B C 1
ATOM 1693 O O . GLU B 1 58 ? 14.57 -5.445 8.078 1 96.94 58 GLU B O 1
ATOM 1698 N N . LYS B 1 59 ? 13.148 -6.93 7.332 1 97.12 59 LYS B N 1
ATOM 1699 C CA . LYS B 1 59 ? 14.203 -7.863 6.93 1 97.12 59 LYS B CA 1
ATOM 1700 C C . LYS B 1 59 ? 15.016 -7.305 5.773 1 97.12 59 LYS B C 1
ATOM 1702 O O . LYS B 1 59 ? 16.156 -7.734 5.539 1 97.12 59 LYS B O 1
ATOM 1707 N N . LEU B 1 60 ? 14.469 -6.348 5.117 1 97.62 60 LEU B N 1
ATOM 1708 C CA . LEU B 1 60 ? 15.156 -5.777 3.963 1 97.62 60 LEU B CA 1
ATOM 1709 C C . LEU B 1 60 ? 15.758 -4.418 4.309 1 97.62 60 LEU B C 1
ATOM 1711 O O . LEU B 1 60 ? 16.172 -3.676 3.416 1 97.62 60 LEU B O 1
ATOM 1715 N N . ASN B 1 61 ? 15.719 -4.043 5.508 1 97.31 61 ASN B N 1
ATOM 1716 C CA . ASN B 1 61 ? 16.344 -2.832 6.035 1 97.31 61 ASN B CA 1
ATOM 1717 C C . ASN B 1 61 ? 15.711 -1.573 5.449 1 97.31 61 ASN B C 1
ATOM 1719 O O . ASN B 1 61 ? 16.422 -0.649 5.043 1 97.31 61 ASN B O 1
ATOM 1723 N N . VAL B 1 62 ? 14.422 -1.626 5.324 1 97.56 62 VAL B N 1
ATOM 1724 C CA . VAL B 1 62 ? 13.656 -0.446 4.938 1 97.56 62 VAL B CA 1
ATOM 1725 C C . VAL B 1 62 ? 12.406 -0.335 5.809 1 97.56 62 VAL B C 1
ATOM 1727 O O . VAL B 1 62 ? 11.297 -0.172 5.297 1 97.56 62 VAL B O 1
ATOM 1730 N N . SER B 1 63 ? 12.609 -0.286 7.074 1 96.5 63 SER B N 1
ATOM 1731 C CA . SER B 1 63 ? 11.516 -0.43 8.039 1 96.5 63 SER B CA 1
ATOM 1732 C C . SER B 1 63 ? 10.969 0.929 8.461 1 96.5 63 SER B C 1
ATOM 1734 O O . SER B 1 63 ? 9.969 1.006 9.172 1 96.5 63 SER B O 1
ATOM 1736 N N . VAL B 1 64 ? 11.625 2 8.086 1 98 64 VAL B N 1
ATOM 1737 C CA . VAL B 1 64 ? 11.172 3.334 8.469 1 98 64 VAL B CA 1
ATOM 1738 C C . VAL B 1 64 ? 10.219 3.885 7.414 1 98 64 VAL B C 1
ATOM 1740 O O . VAL B 1 64 ? 10.578 3.982 6.238 1 98 64 VAL B O 1
ATOM 1743 N N . THR B 1 65 ? 9.047 4.16 7.859 1 98.5 65 THR B N 1
ATOM 1744 C CA . THR B 1 65 ? 8.062 4.805 6.992 1 98.5 65 THR B CA 1
ATOM 1745 C C . THR B 1 65 ? 7.938 6.285 7.328 1 98.5 65 THR B C 1
ATOM 1747 O O . THR B 1 65 ? 7.742 6.652 8.484 1 98.5 65 THR B O 1
ATOM 1750 N N . VAL B 1 66 ? 8.07 7.09 6.328 1 98.38 66 VAL B N 1
ATOM 1751 C CA . VAL B 1 66 ? 7.941 8.531 6.488 1 98.38 66 VAL B CA 1
ATOM 1752 C C . VAL B 1 66 ? 6.789 9.047 5.633 1 98.38 66 VAL B C 1
ATOM 1754 O O . VAL B 1 66 ? 6.695 8.727 4.445 1 98.38 66 VAL B O 1
ATOM 1757 N N . LEU B 1 67 ? 5.914 9.766 6.215 1 97.75 67 LEU B N 1
ATOM 1758 C CA . LEU B 1 67 ? 4.887 10.492 5.484 1 97.75 67 LEU B CA 1
ATOM 1759 C C . LEU B 1 67 ? 5.289 11.953 5.301 1 97.75 67 LEU B C 1
ATOM 1761 O O . LEU B 1 67 ? 5.555 12.656 6.281 1 97.75 67 LEU B O 1
ATOM 1765 N N . VAL B 1 68 ? 5.281 12.352 4.074 1 97.19 68 VAL B N 1
ATOM 1766 C CA . VAL B 1 68 ? 5.781 13.68 3.719 1 97.19 68 VAL B CA 1
ATOM 1767 C C . VAL B 1 68 ? 4.641 14.523 3.156 1 97.19 68 VAL B C 1
ATOM 1769 O O . VAL B 1 68 ? 3.99 14.141 2.182 1 97.19 68 VAL B O 1
ATOM 1772 N N . GLU B 1 69 ? 4.41 15.633 3.826 1 96.38 69 GLU B N 1
ATOM 1773 C CA . GLU B 1 69 ? 3.436 16.609 3.357 1 96.38 69 GLU B CA 1
ATOM 1774 C C . GLU B 1 69 ? 4.121 17.781 2.643 1 96.38 69 GLU B C 1
ATOM 1776 O O . GLU B 1 69 ? 5.051 18.375 3.18 1 96.38 69 GLU B O 1
ATOM 1781 N N . ILE B 1 70 ? 3.6 18.078 1.442 1 96.5 70 ILE B N 1
ATOM 1782 C CA . ILE B 1 70 ? 4.207 19.141 0.639 1 96.5 70 ILE B CA 1
ATOM 1783 C C . ILE B 1 70 ? 3.164 20.203 0.312 1 96.5 70 ILE B C 1
ATOM 1785 O O . ILE B 1 70 ? 2.047 19.875 -0.103 1 96.5 70 ILE B O 1
ATOM 1789 N N . LYS B 1 71 ? 3.531 21.406 0.565 1 95 71 LYS B N 1
ATOM 1790 C CA . LYS B 1 71 ? 2.799 22.578 0.084 1 95 71 LYS B CA 1
ATOM 1791 C C . LYS B 1 71 ? 3.6 23.328 -0.976 1 95 71 LYS B C 1
ATOM 1793 O O . LYS B 1 71 ? 4.805 23.547 -0.815 1 95 71 LYS B O 1
ATOM 1798 N N . THR B 1 72 ? 2.932 23.625 -2.041 1 92.06 72 THR B N 1
ATOM 1799 C CA . THR B 1 72 ? 3.605 24.359 -3.102 1 92.06 72 THR B CA 1
ATOM 1800 C C . THR B 1 72 ? 2.672 25.406 -3.711 1 92.06 72 THR B C 1
ATOM 1802 O O . THR B 1 72 ? 1.452 25.219 -3.719 1 92.06 72 THR B O 1
ATOM 1805 N N . ARG B 1 73 ? 3.229 26.531 -4.18 1 87.69 73 ARG B N 1
ATOM 1806 C CA . ARG B 1 73 ? 2.496 27.578 -4.887 1 87.69 73 ARG B CA 1
ATOM 1807 C C . ARG B 1 73 ? 2.729 27.5 -6.391 1 87.69 73 ARG B C 1
ATOM 1809 O O . ARG B 1 73 ? 2.252 28.344 -7.148 1 87.69 73 ARG B O 1
ATOM 1816 N N . GLN B 1 74 ? 3.465 26.531 -6.746 1 85.75 74 GLN B N 1
ATOM 1817 C CA . GLN B 1 74 ? 3.791 26.391 -8.164 1 85.75 74 GLN B CA 1
ATOM 1818 C C . GLN B 1 74 ? 2.711 25.594 -8.891 1 85.75 74 GLN B C 1
ATOM 1820 O O . GLN B 1 74 ? 2.365 24.484 -8.484 1 85.75 74 GLN B O 1
ATOM 1825 N N . HIS B 1 75 ? 2.209 26.125 -9.961 1 84.06 75 HIS B N 1
ATOM 1826 C CA . HIS B 1 75 ? 1.127 25.469 -10.68 1 84.06 75 HIS B CA 1
ATOM 1827 C C . HIS B 1 75 ? 1.412 25.422 -12.18 1 84.06 75 HIS B C 1
ATOM 1829 O O . HIS B 1 75 ? 0.537 25.062 -12.969 1 84.06 75 HIS B O 1
ATOM 1835 N N . SER B 1 76 ? 2.631 25.719 -12.469 1 91.56 76 SER B N 1
ATOM 1836 C CA . SER B 1 76 ? 2.955 25.672 -13.891 1 91.56 76 SER B CA 1
ATOM 1837 C C . SER B 1 76 ? 3.035 24.219 -14.375 1 91.56 76 SER B C 1
ATOM 1839 O O . SER B 1 76 ? 3.436 23.328 -13.633 1 91.56 76 SER B O 1
ATOM 1841 N N . ALA B 1 77 ? 2.73 24.094 -15.617 1 93 77 ALA B N 1
ATOM 1842 C CA . ALA B 1 77 ? 2.764 22.781 -16.234 1 93 77 ALA B CA 1
ATOM 1843 C C . ALA B 1 77 ? 4.172 22.188 -16.203 1 93 77 ALA B C 1
ATOM 1845 O O . ALA B 1 77 ? 4.34 20.984 -16.016 1 93 77 ALA B O 1
ATOM 1846 N N . SER B 1 78 ? 5.094 23.047 -16.328 1 94 78 SER B N 1
ATOM 1847 C CA . SER B 1 78 ? 6.48 22.594 -16.312 1 94 78 SER B CA 1
ATOM 1848 C C . SER B 1 78 ? 6.879 22.062 -14.938 1 94 78 SER B C 1
ATOM 1850 O O . SER B 1 78 ? 7.539 21.031 -14.836 1 94 78 SER B O 1
ATOM 1852 N N . TRP B 1 79 ? 6.473 22.766 -13.969 1 94.12 79 TRP B N 1
ATOM 1853 C CA . TRP B 1 79 ? 6.762 22.344 -12.609 1 94.12 79 TRP B CA 1
ATOM 1854 C C . TRP B 1 79 ? 6.07 21.016 -12.297 1 94.12 79 TRP B C 1
ATOM 1856 O O . TRP B 1 79 ? 6.684 20.109 -11.734 1 94.12 79 TRP B O 1
ATOM 1866 N N . LEU B 1 80 ? 4.852 20.938 -12.68 1 94.19 80 LEU B N 1
ATOM 1867 C CA . LEU B 1 80 ? 4.059 19.734 -12.414 1 94.19 80 LEU B CA 1
ATOM 1868 C C . LEU B 1 80 ? 4.676 18.516 -13.07 1 94.19 80 LEU B C 1
ATOM 1870 O O . LEU B 1 80 ? 4.77 17.453 -12.445 1 94.19 80 LEU B O 1
ATOM 1874 N N . LYS B 1 81 ? 5.078 18.672 -14.234 1 96.06 81 LYS B N 1
ATOM 1875 C CA . LYS B 1 81 ? 5.707 17.562 -14.961 1 96.06 81 LYS B CA 1
ATOM 1876 C C . LYS B 1 81 ? 7.016 17.156 -14.289 1 96.06 81 LYS B C 1
ATOM 1878 O O . LYS B 1 81 ? 7.266 15.961 -14.094 1 96.06 81 LYS B O 1
ATOM 1883 N N . LYS B 1 82 ? 7.781 18.109 -13.969 1 95.75 82 LYS B N 1
ATOM 1884 C CA . LYS B 1 82 ? 9.062 17.828 -13.32 1 95.75 82 LYS B CA 1
ATOM 1885 C C . LYS B 1 82 ? 8.859 17.141 -11.977 1 95.75 82 LYS B C 1
ATOM 1887 O O . LYS B 1 82 ? 9.547 16.172 -11.664 1 95.75 82 LYS B O 1
ATOM 1892 N N . PHE B 1 83 ? 7.902 17.672 -11.227 1 96.44 83 PHE B N 1
ATOM 1893 C CA . PHE B 1 83 ? 7.602 17.094 -9.922 1 96.44 83 PHE B CA 1
ATOM 1894 C C . PHE B 1 83 ? 7.184 15.633 -10.078 1 96.44 83 PHE B C 1
ATOM 1896 O O . PHE B 1 83 ? 7.723 14.75 -9.398 1 96.44 83 PHE B O 1
ATOM 1903 N N . ARG B 1 84 ? 6.297 15.352 -10.93 1 96.69 84 ARG B N 1
ATOM 1904 C CA . ARG B 1 84 ? 5.816 14 -11.195 1 96.69 84 ARG B CA 1
ATOM 1905 C C . ARG B 1 84 ? 6.969 13.07 -11.562 1 96.69 84 ARG B C 1
ATOM 1907 O O . ARG B 1 84 ? 7.094 11.977 -11.016 1 96.69 84 ARG B O 1
ATOM 1914 N N . ASP B 1 85 ? 7.84 13.516 -12.445 1 97 85 ASP B N 1
ATOM 1915 C CA . ASP B 1 85 ? 8.969 12.711 -12.906 1 97 85 ASP B CA 1
ATOM 1916 C C . ASP B 1 85 ? 9.906 12.367 -11.75 1 97 85 ASP B C 1
ATOM 1918 O O . ASP B 1 85 ? 10.32 11.219 -11.602 1 97 85 ASP B O 1
ATOM 1922 N N . VAL B 1 86 ? 10.133 13.289 -10.945 1 96.56 86 VAL B N 1
ATOM 1923 C CA . VAL B 1 86 ? 11.094 13.109 -9.852 1 96.56 86 VAL B CA 1
ATOM 1924 C C . VAL B 1 86 ? 10.523 12.117 -8.836 1 96.56 86 VAL B C 1
ATOM 1926 O O . VAL B 1 86 ? 11.172 11.125 -8.5 1 96.56 86 VAL B O 1
ATOM 1929 N N . VAL B 1 87 ? 9.32 12.359 -8.383 1 97 87 VAL B N 1
ATOM 1930 C CA . VAL B 1 87 ? 8.781 11.562 -7.285 1 97 87 VAL B CA 1
ATOM 1931 C C . VAL B 1 87 ? 8.484 10.141 -7.773 1 97 87 VAL B C 1
ATOM 1933 O O . VAL B 1 87 ? 8.516 9.195 -6.988 1 97 87 VAL B O 1
ATOM 1936 N N . THR B 1 88 ? 8.227 9.992 -9.086 1 96.88 88 THR B N 1
ATOM 1937 C CA . THR B 1 88 ? 7.926 8.656 -9.602 1 96.88 88 THR B CA 1
ATOM 1938 C C . THR B 1 88 ? 9.211 7.867 -9.836 1 96.88 88 THR B C 1
ATOM 1940 O O . THR B 1 88 ? 9.188 6.633 -9.867 1 96.88 88 THR B O 1
ATOM 1943 N N . CYS B 1 89 ? 10.383 8.492 -9.859 1 96.25 89 CYS B N 1
ATOM 1944 C CA . CYS B 1 89 ? 11.633 7.828 -10.203 1 96.25 89 CYS B CA 1
ATOM 1945 C C . CYS B 1 89 ? 12.438 7.492 -8.953 1 96.25 89 CYS B C 1
ATOM 1947 O O . CYS B 1 89 ? 13.383 6.711 -9.008 1 96.25 89 CYS B O 1
ATOM 1949 N N . ILE B 1 90 ? 12.102 8.109 -7.863 1 97.44 90 ILE B N 1
ATOM 1950 C CA . ILE B 1 90 ? 12.789 7.801 -6.613 1 97.44 90 ILE B CA 1
ATOM 1951 C C . ILE B 1 90 ? 12.242 6.496 -6.031 1 97.44 90 ILE B C 1
ATOM 1953 O O . ILE B 1 90 ? 11.086 6.434 -5.617 1 97.44 90 ILE B O 1
ATOM 1957 N N . PRO B 1 91 ? 13.055 5.453 -5.902 1 97.44 91 PRO B N 1
ATOM 1958 C CA . PRO B 1 91 ? 12.555 4.137 -5.488 1 97.44 91 PRO B CA 1
ATOM 1959 C C . PRO B 1 91 ? 12.023 4.129 -4.059 1 97.44 91 PRO B C 1
ATOM 1961 O O . PRO B 1 91 ? 11.109 3.357 -3.742 1 97.44 91 PRO B O 1
ATOM 1964 N N . GLU B 1 92 ? 12.594 5.02 -3.287 1 98.69 92 GLU B N 1
ATOM 1965 C CA . GLU B 1 92 ? 12.195 5.07 -1.884 1 98.69 92 GLU B CA 1
ATOM 1966 C C . GLU B 1 92 ? 10.773 5.621 -1.73 1 98.69 92 GLU B C 1
ATOM 1968 O O . GLU B 1 92 ? 10.125 5.402 -0.706 1 98.69 92 GLU B O 1
ATOM 1973 N N . VAL B 1 93 ? 10.312 6.402 -2.703 1 98.69 93 VAL B N 1
ATOM 1974 C CA . VAL B 1 93 ? 8.945 6.918 -2.697 1 98.69 93 VAL B CA 1
ATOM 1975 C C . VAL B 1 93 ? 7.992 5.848 -3.223 1 98.69 93 VAL B C 1
ATOM 1977 O O . VAL B 1 93 ? 8.047 5.48 -4.398 1 98.69 93 VAL B O 1
ATOM 1980 N N . VAL B 1 94 ? 7.035 5.449 -2.312 1 98.62 94 VAL B N 1
ATOM 1981 C CA . VAL B 1 94 ? 6.238 4.293 -2.721 1 98.62 94 VAL B CA 1
ATOM 1982 C C . VAL B 1 94 ? 4.801 4.727 -2.986 1 98.62 94 VAL B C 1
ATOM 1984 O O . VAL B 1 94 ? 4.027 3.988 -3.602 1 98.62 94 VAL B O 1
ATOM 1987 N N . GLU B 1 95 ? 4.445 5.875 -2.535 1 98.69 95 GLU B N 1
ATOM 1988 C CA . GLU B 1 95 ? 3.123 6.434 -2.787 1 98.69 95 GLU B CA 1
ATOM 1989 C C . GLU B 1 95 ? 3.182 7.953 -2.91 1 98.69 95 GLU B C 1
ATOM 1991 O O . GLU B 1 95 ? 3.924 8.609 -2.178 1 98.69 95 GLU B O 1
ATOM 1996 N N . VAL B 1 96 ? 2.412 8.484 -3.828 1 98.56 96 VAL B N 1
ATOM 1997 C CA . VAL B 1 96 ? 2.283 9.922 -4.02 1 98.56 96 VAL B CA 1
ATOM 1998 C C . VAL B 1 96 ? 0.836 10.273 -4.363 1 98.56 96 VAL B C 1
ATOM 2000 O O . VAL B 1 96 ? 0.278 9.75 -5.332 1 98.56 96 VAL B O 1
ATOM 2003 N N . HIS B 1 97 ? 0.3 11.18 -3.617 1 98.25 97 HIS B N 1
ATOM 2004 C CA . HIS B 1 97 ? -1.063 11.648 -3.834 1 98.25 97 HIS B CA 1
ATOM 2005 C C . HIS B 1 97 ? -1.109 13.172 -3.955 1 98.25 97 HIS B C 1
ATOM 2007 O O . HIS B 1 97 ? -0.499 13.883 -3.152 1 98.25 97 HIS B O 1
ATOM 2013 N N . ARG B 1 98 ? -1.806 13.641 -4.98 1 97.19 98 ARG B N 1
ATOM 2014 C CA . ARG B 1 98 ? -2.248 15.031 -4.973 1 97.19 98 ARG B CA 1
ATOM 2015 C C . ARG B 1 98 ? -3.512 15.195 -4.137 1 97.19 98 ARG B C 1
ATOM 2017 O O . ARG B 1 98 ? -4.516 14.523 -4.375 1 97.19 98 ARG B O 1
ATOM 2024 N N . MET B 1 99 ? -3.486 16.062 -3.271 1 96.69 99 MET B N 1
ATOM 2025 C CA . MET B 1 99 ? -4.5 16.109 -2.223 1 96.69 99 MET B CA 1
ATOM 2026 C C . MET B 1 99 ? -5.426 17.297 -2.42 1 96.69 99 MET B C 1
ATOM 2028 O O . MET B 1 99 ? -5.047 18.297 -3.049 1 96.69 99 MET B O 1
ATOM 2032 N N . SER B 1 100 ? -6.633 16.984 -1.783 1 91.5 100 SER B N 1
ATOM 2033 C CA . SER B 1 100 ? -7.547 18.109 -1.584 1 91.5 100 SER B CA 1
ATOM 2034 C C . SER B 1 100 ? -7.406 18.703 -0.183 1 91.5 100 SER B C 1
ATOM 2036 O O . SER B 1 100 ? -6.957 18.016 0.739 1 91.5 100 SER B O 1
ATOM 2038 N N . GLY B 1 101 ? -7.242 19.984 -0.031 1 84.06 101 GLY B N 1
ATOM 2039 C CA . GLY B 1 101 ? -7.219 20.531 1.319 1 84.06 101 GLY B CA 1
ATOM 2040 C C . GLY B 1 101 ? -6.047 21.453 1.574 1 84.06 101 GLY B C 1
ATOM 2041 O O . GLY B 1 101 ? -5.707 22.281 0.727 1 84.06 101 GLY B O 1
ATOM 2042 N N . HIS B 1 102 ? -5.414 21.062 2.865 1 86.56 102 HIS B N 1
ATOM 2043 C CA . HIS B 1 102 ? -4.43 22.031 3.33 1 86.56 102 HIS B CA 1
ATOM 2044 C C . HIS B 1 102 ? -3.033 21.688 2.82 1 86.56 102 HIS B C 1
ATOM 2046 O O . HIS B 1 102 ? -2.1 22.484 2.969 1 86.56 102 HIS B O 1
ATOM 2052 N N . ILE B 1 103 ? -2.854 20.422 2.301 1 91.81 103 ILE B N 1
ATOM 2053 C CA . ILE B 1 103 ? -1.594 20.047 1.67 1 91.81 103 ILE B CA 1
ATOM 2054 C C . ILE B 1 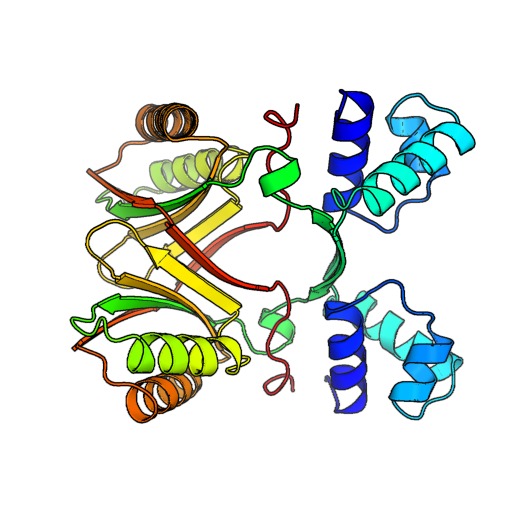103 ? -1.823 19.766 0.187 1 91.81 103 ILE B C 1
ATOM 2056 O O . ILE B 1 103 ? -2.918 19.359 -0.212 1 91.81 103 ILE B O 1
ATOM 2060 N N . ASP B 1 104 ? -0.78 19.984 -0.594 1 95.94 104 ASP B N 1
ATOM 2061 C CA . ASP B 1 104 ? -0.898 19.766 -2.033 1 95.94 104 ASP B CA 1
ATOM 2062 C C . ASP B 1 104 ? -0.549 18.328 -2.398 1 95.94 104 ASP B C 1
ATOM 2064 O O . ASP B 1 104 ? -1.223 17.719 -3.227 1 95.94 104 ASP B O 1
ATOM 2068 N N . TYR B 1 105 ? 0.541 17.797 -1.679 1 97.19 105 TYR B N 1
ATOM 2069 C CA . TYR B 1 105 ? 0.962 16.438 -1.982 1 97.19 105 TYR B CA 1
ATOM 2070 C C . TYR B 1 105 ? 1.305 15.68 -0.708 1 97.19 105 TYR B C 1
ATOM 2072 O O . TYR B 1 105 ? 1.877 16.25 0.226 1 97.19 105 TYR B O 1
ATOM 2080 N N . MET B 1 106 ? 0.95 14.398 -0.71 1 97.75 106 MET B N 1
ATOM 2081 C CA . MET B 1 106 ? 1.388 13.461 0.317 1 97.75 106 MET B CA 1
ATOM 2082 C C . MET B 1 106 ? 2.258 12.359 -0.286 1 97.75 106 MET B C 1
ATOM 2084 O O . MET B 1 106 ? 1.876 11.734 -1.275 1 97.75 106 MET B O 1
ATOM 2088 N N . LEU B 1 107 ? 3.457 12.156 0.249 1 98.44 107 LEU B N 1
ATOM 2089 C CA . LEU B 1 107 ? 4.332 11.062 -0.154 1 98.44 107 LEU B CA 1
ATOM 2090 C C . LEU B 1 107 ? 4.504 10.062 0.981 1 98.44 107 LEU B C 1
ATOM 2092 O O . LEU B 1 107 ? 4.578 10.445 2.15 1 98.44 107 LEU B O 1
ATOM 2096 N N . LYS B 1 108 ? 4.547 8.852 0.634 1 98.75 108 LYS B N 1
ATOM 2097 C CA . LYS B 1 108 ? 5.043 7.816 1.534 1 98.75 108 LYS B CA 1
ATOM 2098 C C . LYS B 1 108 ? 6.434 7.348 1.117 1 98.75 108 LYS B C 1
ATOM 2100 O O . LYS B 1 108 ? 6.641 6.945 -0.029 1 98.75 108 LYS B O 1
ATOM 2105 N N . VAL B 1 109 ? 7.34 7.426 2.053 1 98.81 109 VAL B N 1
ATOM 2106 C CA . VAL B 1 109 ? 8.734 7.086 1.798 1 98.81 109 VAL B CA 1
ATOM 2107 C C . VAL B 1 109 ? 9.172 5.949 2.721 1 98.81 109 VAL B C 1
ATOM 2109 O O . VAL B 1 109 ? 8.875 5.969 3.918 1 98.81 109 VAL B O 1
ATOM 2112 N N . MET B 1 110 ? 9.852 4.973 2.176 1 98.75 110 MET B N 1
ATOM 2113 C CA . MET B 1 110 ? 10.383 3.85 2.949 1 98.75 110 MET B CA 1
ATOM 2114 C C . MET B 1 110 ? 11.906 3.807 2.875 1 98.75 110 MET B C 1
ATOM 2116 O O . MET B 1 110 ? 12.477 3.748 1.786 1 98.75 110 MET B O 1
ATOM 2120 N N . VAL B 1 111 ? 12.547 3.867 4.062 1 98.69 111 VAL B N 1
ATOM 2121 C CA . VAL B 1 111 ? 14 3.971 4.16 1 98.69 111 VAL B CA 1
ATOM 2122 C C . VAL B 1 111 ? 14.5 3.176 5.363 1 98.69 111 VAL B C 1
ATOM 2124 O O . VAL B 1 111 ? 13.703 2.729 6.191 1 98.69 111 VAL B O 1
ATOM 2127 N N . PRO B 1 112 ? 15.852 2.963 5.477 1 98.06 112 PRO B N 1
ATOM 2128 C CA . PRO B 1 112 ? 16.391 2.229 6.621 1 98.06 112 PRO B CA 1
ATOM 2129 C C . PRO B 1 112 ? 16.469 3.078 7.887 1 98.06 112 PRO B C 1
ATOM 2131 O O . PRO B 1 112 ? 16.438 2.543 9 1 98.06 112 PRO B O 1
ATOM 2134 N N . ASN B 1 113 ? 16.672 4.406 7.68 1 97.38 113 ASN B N 1
ATOM 2135 C CA . ASN B 1 113 ? 16.906 5.289 8.812 1 97.38 113 ASN B CA 1
ATOM 2136 C C . ASN B 1 113 ? 16.734 6.754 8.43 1 97.38 113 ASN B C 1
ATOM 2138 O O . ASN B 1 113 ? 16.469 7.07 7.273 1 97.38 113 ASN B O 1
ATOM 2142 N N . ILE B 1 114 ? 16.891 7.578 9.414 1 96.12 114 ILE B N 1
ATOM 2143 C CA . ILE B 1 114 ? 16.656 9.008 9.25 1 96.12 114 ILE B CA 1
ATOM 2144 C C . ILE B 1 114 ? 17.672 9.594 8.289 1 96.12 114 ILE B C 1
ATOM 2146 O O . ILE B 1 114 ? 17.359 10.5 7.512 1 96.12 114 ILE B O 1
ATOM 2150 N N . GLY B 1 115 ? 18.891 9.117 8.391 1 97.62 115 GLY B N 1
ATOM 2151 C CA . GLY B 1 115 ? 19.906 9.594 7.477 1 97.62 115 GLY B CA 1
ATOM 2152 C C . GLY B 1 115 ? 19.578 9.352 6.02 1 97.62 115 GLY B C 1
ATOM 2153 O O . GLY B 1 115 ? 19.75 10.242 5.18 1 97.62 115 GLY B O 1
ATOM 2154 N N . ALA B 1 116 ? 19.141 8.148 5.742 1 98.06 116 ALA B N 1
ATOM 2155 C CA . ALA B 1 116 ? 18.719 7.82 4.375 1 98.06 116 ALA B CA 1
ATOM 2156 C C . ALA B 1 116 ? 17.562 8.695 3.93 1 98.06 116 ALA B C 1
ATOM 2158 O O . ALA B 1 116 ? 17.5 9.117 2.771 1 98.06 116 ALA B O 1
ATOM 2159 N N . TYR B 1 117 ? 16.672 8.984 4.867 1 98.5 117 TYR B N 1
ATOM 2160 C CA . TYR B 1 117 ? 15.578 9.891 4.516 1 98.5 117 TYR B CA 1
ATOM 2161 C C . TYR B 1 117 ? 16.109 11.266 4.148 1 98.5 117 TYR B C 1
ATOM 2163 O O . TYR B 1 117 ? 15.625 11.898 3.203 1 98.5 117 TYR B O 1
ATOM 2171 N N . ASP B 1 118 ? 16.969 11.734 4.922 1 97.94 118 ASP B N 1
ATOM 2172 C CA . ASP B 1 118 ? 17.547 13.047 4.637 1 97.94 118 ASP B CA 1
ATOM 2173 C C . ASP B 1 118 ? 18.094 13.109 3.211 1 97.94 118 ASP B C 1
ATOM 2175 O O . ASP B 1 118 ? 17.953 14.133 2.535 1 97.94 118 ASP B O 1
ATOM 2179 N N . SER B 1 119 ? 18.703 12.039 2.742 1 97.81 119 SER B N 1
ATOM 2180 C CA . SER B 1 119 ? 19.203 11.984 1.375 1 97.81 119 SER B CA 1
ATOM 2181 C C . SER B 1 119 ? 18.078 12.07 0.362 1 97.81 119 SER B C 1
ATOM 2183 O O . SER B 1 119 ? 18.188 12.758 -0.656 1 97.81 119 SER B O 1
ATOM 2185 N N . VAL B 1 120 ? 17 11.367 0.631 1 97.81 120 VAL B N 1
ATOM 2186 C CA . VAL B 1 120 ? 15.836 11.422 -0.244 1 97.81 120 VAL B CA 1
ATOM 2187 C C . VAL B 1 120 ? 15.273 12.844 -0.27 1 97.81 120 VAL B C 1
ATOM 2189 O O . VAL B 1 120 ? 14.953 13.367 -1.337 1 97.81 120 VAL B O 1
ATOM 2192 N N . TYR B 1 121 ? 15.195 13.438 0.934 1 97.25 121 TYR B N 1
ATOM 2193 C CA . TYR B 1 121 ? 14.703 14.805 1.083 1 97.25 121 TYR B CA 1
ATOM 2194 C C . TYR B 1 121 ? 15.531 15.773 0.258 1 97.25 121 TYR B C 1
ATOM 2196 O O . TYR B 1 121 ? 14.984 16.578 -0.494 1 97.25 121 TYR B O 1
ATOM 2204 N N . LYS B 1 122 ? 16.797 15.664 0.317 1 96.81 122 LYS B N 1
ATOM 2205 C CA . LYS B 1 122 ? 17.703 16.547 -0.413 1 96.81 122 LYS B CA 1
ATOM 2206 C C . LYS B 1 122 ? 17.562 16.344 -1.92 1 96.81 122 LYS B C 1
ATOM 2208 O O . LYS B 1 122 ? 17.609 17.312 -2.688 1 96.81 122 LYS B O 1
ATOM 2213 N N . ARG B 1 123 ? 17.375 15.148 -2.332 1 95.88 123 ARG B N 1
ATOM 2214 C CA . ARG B 1 123 ? 17.141 14.867 -3.746 1 95.88 123 ARG B CA 1
ATOM 2215 C C . ARG B 1 123 ? 15.859 15.539 -4.238 1 95.88 123 ARG B C 1
ATOM 2217 O O . ARG B 1 123 ? 15.836 16.109 -5.328 1 95.88 123 ARG B O 1
ATOM 2224 N N . LEU B 1 124 ? 14.859 15.508 -3.4 1 95.19 124 LEU B N 1
ATOM 2225 C CA . LEU B 1 124 ? 13.57 16.094 -3.748 1 95.19 124 LEU B CA 1
ATOM 2226 C C . LEU B 1 124 ? 13.688 17.609 -3.9 1 95.19 124 LEU B C 1
ATOM 2228 O O . LEU B 1 124 ? 13.289 18.172 -4.926 1 95.19 124 LEU B O 1
ATOM 2232 N N . ILE B 1 125 ? 14.297 18.25 -2.938 1 93.75 125 ILE B N 1
ATOM 2233 C CA . ILE B 1 125 ? 14.289 19.719 -2.916 1 93.75 125 ILE B CA 1
ATOM 2234 C C . ILE B 1 125 ? 15.305 20.25 -3.93 1 93.75 125 ILE B C 1
ATOM 2236 O O . ILE B 1 125 ? 15.242 21.406 -4.32 1 93.75 125 ILE B O 1
ATOM 2240 N N . SER B 1 126 ? 16.234 19.438 -4.281 1 94.62 126 SER B N 1
ATOM 2241 C CA . SER B 1 126 ? 17.188 19.844 -5.301 1 94.62 126 SER B CA 1
ATOM 2242 C C . SER B 1 126 ? 16.562 19.797 -6.695 1 94.62 126 SER B C 1
ATOM 2244 O O . SER B 1 126 ? 16.969 20.547 -7.586 1 94.62 126 SER B O 1
ATOM 2246 N N . ALA B 1 127 ? 15.633 18.969 -6.863 1 92.25 127 ALA B N 1
ATOM 2247 C CA . ALA B 1 127 ? 15.062 18.719 -8.188 1 92.25 127 ALA B CA 1
ATOM 2248 C C . ALA B 1 127 ? 13.898 19.672 -8.469 1 92.25 127 ALA B C 1
ATOM 2250 O O . ALA B 1 127 ? 13.68 20.078 -9.609 1 92.25 127 ALA B O 1
ATOM 2251 N N . VAL B 1 128 ? 13.141 20.031 -7.445 1 92.19 128 VAL B N 1
ATOM 2252 C CA . VAL B 1 128 ? 11.953 20.859 -7.641 1 92.19 128 VAL B CA 1
ATOM 2253 C C . VAL B 1 128 ? 11.836 21.875 -6.504 1 92.19 128 VAL B C 1
ATOM 2255 O O . VAL B 1 128 ? 12.211 21.578 -5.363 1 92.19 128 VAL B O 1
ATOM 2258 N N . GLU B 1 129 ? 11.289 23.031 -6.895 1 91.56 129 GLU B N 1
ATOM 2259 C CA . GLU B 1 129 ? 11.031 24.047 -5.879 1 91.56 129 GLU B CA 1
ATOM 2260 C C . GLU B 1 129 ? 9.82 23.688 -5.027 1 91.56 129 GLU B C 1
ATOM 2262 O O . GLU B 1 129 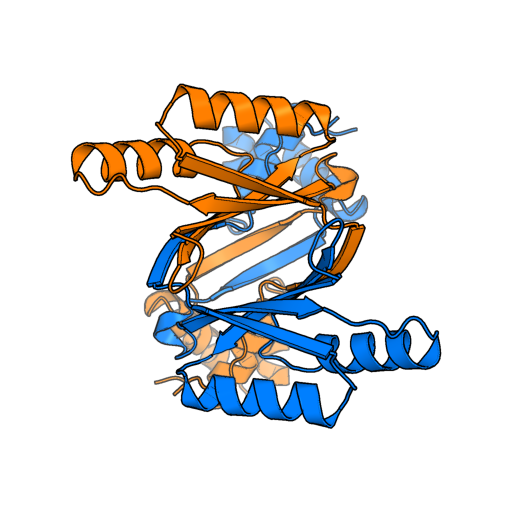? 8.727 23.484 -5.551 1 91.56 129 GLU B O 1
ATOM 2267 N N . LEU B 1 130 ? 10.086 23.641 -3.736 1 92.44 130 LEU B N 1
ATOM 2268 C CA . LEU B 1 130 ? 9.008 23.344 -2.795 1 92.44 130 LEU B CA 1
ATOM 2269 C C . LEU B 1 130 ? 8.867 24.453 -1.764 1 92.44 130 LEU B C 1
ATOM 2271 O O . LEU B 1 130 ? 9.867 25.047 -1.333 1 92.44 130 LEU B O 1
ATOM 2275 N N . ASP B 1 131 ? 7.668 24.797 -1.484 1 91.44 131 ASP B N 1
ATOM 2276 C CA . ASP B 1 131 ? 7.418 25.859 -0.522 1 91.44 131 ASP B CA 1
ATOM 2277 C C . ASP B 1 131 ? 7.582 25.359 0.911 1 91.44 131 ASP B C 1
ATOM 2279 O O . ASP B 1 131 ? 8.312 25.953 1.703 1 91.44 131 ASP B O 1
ATOM 2283 N N . ASP B 1 132 ? 6.867 24.375 1.238 1 94.56 132 ASP B N 1
ATOM 2284 C CA . ASP B 1 132 ? 6.906 23.812 2.582 1 94.56 132 ASP B CA 1
ATOM 2285 C C . ASP B 1 132 ? 6.848 22.281 2.539 1 94.56 132 ASP B C 1
ATOM 2287 O O . ASP B 1 132 ? 6.023 21.719 1.825 1 94.56 132 ASP B O 1
ATOM 2291 N N . VAL B 1 133 ? 7.801 21.719 3.326 1 95 133 VAL B N 1
ATOM 2292 C CA . VAL B 1 133 ? 7.852 20.266 3.434 1 95 133 VAL B CA 1
ATOM 2293 C C . VAL B 1 133 ? 7.828 19.844 4.902 1 95 133 VAL B C 1
ATOM 2295 O O . VAL B 1 133 ? 8.656 20.312 5.695 1 95 133 VAL B O 1
ATOM 2298 N N . SER B 1 134 ? 6.879 19.078 5.242 1 94.44 134 SER B N 1
ATOM 2299 C CA . SER B 1 134 ? 6.797 18.516 6.586 1 94.44 134 SER B CA 1
ATOM 2300 C C . SER B 1 134 ? 6.844 17 6.555 1 94.44 134 SER B C 1
ATOM 2302 O O . SER B 1 134 ? 6.215 16.375 5.695 1 94.44 134 SER B O 1
ATOM 2304 N N . SER B 1 135 ? 7.641 16.484 7.457 1 95.44 135 SER B N 1
ATOM 2305 C CA . SER B 1 135 ? 7.789 15.039 7.508 1 95.44 135 SER B CA 1
ATOM 2306 C C . SER B 1 135 ? 7.41 14.5 8.883 1 95.44 135 SER B C 1
ATOM 2308 O O . SER B 1 135 ? 7.695 15.125 9.906 1 95.44 135 SER B O 1
ATOM 2310 N N . SER B 1 136 ? 6.773 13.359 8.867 1 96.44 136 SER B N 1
ATOM 2311 C CA . SER B 1 136 ? 6.445 12.641 10.094 1 96.44 136 SER B CA 1
ATOM 2312 C C . SER B 1 136 ? 6.789 11.156 9.969 1 96.44 136 SER B C 1
ATOM 2314 O O . SER B 1 136 ? 6.617 10.562 8.906 1 96.44 136 SER B O 1
ATOM 2316 N N . PHE B 1 137 ? 7.23 10.625 11.078 1 97.5 137 PHE B N 1
ATOM 2317 C CA . PHE B 1 137 ? 7.699 9.242 11.062 1 97.5 137 PHE B CA 1
ATOM 2318 C C . PHE B 1 137 ? 6.664 8.312 11.688 1 97.5 137 PHE B C 1
ATOM 2320 O O . PHE B 1 137 ? 6.078 8.641 12.719 1 97.5 137 PHE B O 1
ATOM 2327 N N . SER B 1 138 ? 6.484 7.215 11.055 1 98.19 138 SER B N 1
ATOM 2328 C CA . SER B 1 138 ? 5.648 6.176 11.641 1 98.19 138 SER B CA 1
ATOM 2329 C C . SER B 1 138 ? 6.367 5.457 12.781 1 98.19 138 SER B C 1
ATOM 2331 O O . SER B 1 138 ? 7.367 4.773 12.555 1 98.19 138 SER B O 1
ATOM 2333 N N . MET B 1 139 ? 5.84 5.637 13.906 1 97.12 139 MET B N 1
ATOM 2334 C CA . MET B 1 139 ? 6.43 4.996 15.086 1 97.12 139 MET B CA 1
ATOM 2335 C C . MET B 1 139 ? 5.973 3.543 15.195 1 97.12 139 MET B C 1
ATOM 2337 O O . MET B 1 139 ? 6.684 2.707 15.758 1 97.12 139 MET B O 1
ATOM 2341 N N . GLU B 1 140 ? 4.855 3.324 14.719 1 96.81 140 GLU B N 1
ATOM 2342 C CA . GLU B 1 140 ? 4.234 2.004 14.711 1 96.81 140 GLU B CA 1
ATOM 2343 C C . GLU B 1 140 ? 3.223 1.874 13.578 1 96.81 140 GLU B C 1
ATOM 2345 O O . GLU B 1 140 ? 2.443 2.797 13.328 1 96.81 140 GLU B O 1
ATOM 2350 N N . THR B 1 141 ? 3.318 0.802 12.906 1 97.56 141 THR B N 1
ATOM 2351 C CA . THR B 1 141 ? 2.291 0.464 11.93 1 97.56 141 THR B CA 1
ATOM 2352 C C . THR B 1 141 ? 1.253 -0.476 12.539 1 97.56 141 THR B C 1
ATOM 2354 O O . THR B 1 141 ? 1.555 -1.635 12.828 1 97.56 141 THR B O 1
ATOM 2357 N N . LEU B 1 142 ? 0.051 0.003 12.68 1 97.62 142 LEU B N 1
ATOM 2358 C CA . LEU B 1 142 ? -1.007 -0.802 13.281 1 97.62 142 LEU B CA 1
ATOM 2359 C C . LEU B 1 142 ? -1.674 -1.689 12.234 1 97.62 142 LEU B C 1
ATOM 2361 O O . LEU B 1 142 ? -2.17 -2.771 12.562 1 97.62 142 LEU B O 1
ATOM 2365 N N . LYS B 1 143 ? -1.741 -1.207 11.078 1 98.19 143 LYS B N 1
ATOM 2366 C CA . LYS B 1 143 ? -2.334 -1.928 9.961 1 98.19 143 LYS B CA 1
ATOM 2367 C C . LYS B 1 143 ? -1.717 -1.484 8.633 1 98.19 143 LYS B C 1
ATOM 2369 O O . LYS B 1 143 ? -1.461 -0.296 8.43 1 98.19 143 LYS B O 1
ATOM 2374 N N . SER B 1 144 ? -1.406 -2.406 7.797 1 97.94 144 SER B N 1
ATOM 2375 C CA . SER B 1 144 ? -0.963 -2.174 6.43 1 97.94 144 SER B CA 1
ATOM 2376 C C . SER B 1 144 ? -1.338 -3.342 5.52 1 97.94 144 SER B C 1
ATOM 2378 O O . SER B 1 144 ? -0.749 -4.422 5.613 1 97.94 144 SER B O 1
ATOM 2380 N N . THR B 1 145 ? -2.342 -3.152 4.672 1 98.12 145 THR B N 1
ATOM 2381 C CA . THR B 1 145 ? -2.801 -4.23 3.801 1 98.12 145 THR B CA 1
ATOM 2382 C C . THR B 1 145 ? -2.965 -3.734 2.365 1 98.12 145 THR B C 1
ATOM 2384 O O . THR B 1 145 ? -3.223 -2.551 2.139 1 98.12 145 THR B O 1
ATOM 2387 N N . THR B 1 146 ? -2.734 -4.645 1.454 1 98.12 146 THR B N 1
ATOM 2388 C CA . THR B 1 146 ? -2.996 -4.348 0.051 1 98.12 146 THR B CA 1
ATOM 2389 C C . THR B 1 146 ? -4.418 -4.746 -0.33 1 98.12 146 THR B C 1
ATOM 2391 O O . THR B 1 146 ? -4.887 -4.426 -1.426 1 98.12 146 THR B O 1
ATOM 2394 N N . ALA B 1 147 ? -5.109 -5.449 0.591 1 98.38 147 ALA B N 1
ATOM 2395 C CA . ALA B 1 147 ? -6.469 -5.902 0.306 1 98.38 147 ALA B CA 1
ATOM 2396 C C . ALA B 1 147 ? -7.445 -4.73 0.28 1 98.38 147 ALA B C 1
ATOM 2398 O O . ALA B 1 147 ? -7.449 -3.896 1.188 1 98.38 147 ALA B O 1
ATOM 2399 N N . LEU B 1 148 ? -8.281 -4.695 -0.745 1 98.5 148 LEU B N 1
ATOM 2400 C CA . LEU B 1 148 ? -9.32 -3.678 -0.889 1 98.5 148 LEU B CA 1
ATOM 2401 C C . LEU B 1 148 ? -10.641 -4.152 -0.289 1 98.5 148 LEU B C 1
ATOM 2403 O O . LEU B 1 148 ? -10.922 -5.352 -0.278 1 98.5 148 LEU B O 1
ATOM 2407 N N . PRO B 1 149 ? -11.398 -3.176 0.285 1 98.31 149 PRO B N 1
ATOM 2408 C CA . PRO B 1 149 ? -12.766 -3.568 0.654 1 98.31 149 PRO B CA 1
ATOM 2409 C C . PRO B 1 149 ? -13.625 -3.918 -0.556 1 98.31 149 PRO B C 1
ATOM 2411 O O . PRO B 1 149 ? -13.641 -3.176 -1.542 1 98.31 149 PRO B O 1
ATOM 2414 N N . LEU B 1 150 ? -14.359 -5.016 -0.482 1 97.94 150 LEU B N 1
ATOM 2415 C CA . LEU B 1 150 ? -15 -5.508 -1.698 1 97.94 150 LEU B CA 1
ATOM 2416 C C . LEU B 1 150 ? -16.516 -5.371 -1.609 1 97.94 150 LEU B C 1
ATOM 2418 O O . LEU B 1 150 ? -17.234 -5.723 -2.549 1 97.94 150 LEU B O 1
ATOM 2422 N N . MET B 1 151 ? -16.953 -4.836 -0.472 1 95.56 151 MET B N 1
ATOM 2423 C CA . MET B 1 151 ? -18.391 -4.781 -0.267 1 95.56 151 MET B CA 1
ATOM 2424 C C . MET B 1 151 ? -19.031 -3.756 -1.198 1 95.56 151 MET B C 1
ATOM 2426 O O . MET B 1 151 ? -20.266 -3.746 -1.37 1 95.56 151 MET B O 1
ATOM 2430 N N . TYR B 1 152 ? -18.297 -2.959 -1.86 1 95.81 152 TYR B N 1
ATOM 2431 C CA . TYR B 1 152 ? -18.828 -1.918 -2.729 1 95.81 152 TYR B CA 1
ATOM 2432 C C . TYR B 1 152 ? -18.766 -2.34 -4.191 1 95.81 152 TYR B C 1
ATOM 2434 O O . TYR B 1 152 ? -19.219 -1.607 -5.078 1 95.81 152 TYR B O 1
ATOM 2442 N N . ALA B 1 153 ? -18.172 -3.479 -4.441 1 92.69 153 ALA B N 1
ATOM 2443 C CA . ALA B 1 153 ? -17.984 -3.945 -5.812 1 92.69 153 ALA B CA 1
ATOM 2444 C C . ALA B 1 153 ? -19.312 -4.316 -6.457 1 92.69 153 ALA B C 1
ATOM 2446 O O . ALA B 1 153 ? -20.109 -5.07 -5.875 1 92.69 153 ALA B O 1
ATOM 2447 N N . ASP B 1 154 ? -19.719 -3.629 -7.555 1 84.38 154 ASP B N 1
ATOM 2448 C CA . ASP B 1 154 ? -20.969 -3.916 -8.242 1 84.38 154 ASP B CA 1
ATOM 2449 C C . ASP B 1 154 ? -20.719 -4.414 -9.664 1 84.38 154 ASP B C 1
ATOM 2451 O O . ASP B 1 154 ? -19.688 -4.098 -10.266 1 84.38 154 ASP B O 1
#